Protein 1QF9 (pdb70)

InterPro domains:
  IPR000850 Adenylate kinase/UMP-CMP kinase [MF_00235] (8-191)
  IPR000850 Adenylate kinase/UMP-CMP kinase [PR00094] (11-24)
  IPR000850 Adenylate kinase/UMP-CMP kinase [PR00094] (39-53)
  IPR000850 Adenylate kinase/UMP-CMP kinase [PR00094] (87-103)
  IPR000850 Adenylate kinase/UMP-CMP kinase [PR00094] (138-153)
  IPR000850 Adenylate kinase/UMP-CMP kinase [PR00094] (155-169)
  IPR000850 Adenylate kinase/UMP-CMP kinase [PTHR23359] (4-187)
  IPR000850 Adenylate kinase/UMP-CMP kinase [cd01428] (9-182)
  IPR006266 UMP-CMP kinase [MF_03172] (7-193)
  IPR006266 UMP-CMP kinase [TIGR01359] (9-191)
  IPR027417 P-loop containing nucleoside triphosphate hydrolase [G3DSA:3.40.50.300] (2-195)
  IPR027417 P-loop containing nucleoside triphosphate hydrolase [SSF52540] (2-193)
  IPR033690 Adenylate kinase, conserved site [PS00113] (87-98)

CATH classification: 3.40.50.300

Organism: Dictyostelium discoideum (NCBI:txid44689)

B-factor: mean 22.73, std 10.81, range [8.93, 67.29]

Foldseek 3Di:
DPADFAEEEEEDEAQQLQQVVLVVVCCVPPVAAEAELLVLLCVVPVPPDPCNVVSVVCLLQLHDDQQVVSVVSVVVVSVVDGPHHYYYYHPDLAPRRVVVCCVPPVVRYDYQAYEYEYDDLVVSLVSLCVCVVPVPGSQSDPNNSVSNVVSNVPGRVVVNVVRVVVVRYDYQYRPDPPVVSNVVVVVVVVVVVD

GO terms:
  GO:0036430 CMP kinase activity (F, EXP)
  GO:0036431 dCMP kinase activity (F, EXP)
  GO:0000287 magnesium ion binding (F, IDA)
  GO:0005524 ATP binding (F, IDA)
  GO:0043100 pyrimidine nucleobase salvage (P, IDA)
  GO:0043173 nucleotide salvage (P, IDA)
  GO:0016776 phosphotransferase activity, phosphate group as acceptor (F, IDA)
  GO:0033862 UMP kinase activity (F, IDA)
  GO:0046705 CDP biosynthetic process (P, IDA)
  GO:0006225 UDP biosynthetic process (P, IDA)

Nearest PDB structures (foldseek):
  1uke-assembly1_A  TM=9.893E-01  e=1.054E-35  Dictyostelium discoideum
  1ukz-assembly1_A  TM=9.435E-01  e=8.175E-22  Saccharomyces cerevisiae
  2c95-assembly1_A  TM=9.488E-01  e=2.293E-20  Homo sapiens
  5xz2-assembly2_B  TM=9.158E-01  e=2.156E-20  Danio rerio
  5ycb-assembly2_B  TM=9.453E-01  e=1.654E-19  Notothenia coriiceps

Structure (mmCIF, N/CA/C/O backbone):
data_1QF9
#
_entry.id   1QF9
#
_cell.length_a   78.000
_cell.length_b   78.000
_cell.length_c   100.600
_cell.angle_alpha   90.00
_cell.angle_beta   90.00
_cell.angle_gamma   90.00
#
_symmetry.space_group_name_H-M   'P 41 21 2'
#
loop_
_entity.id
_entity.type
_entity.pdbx_description
1 polymer 'PROTEIN (URIDYLMONOPHOSPHATE/CYTIDYLMONOPHOSPHATE KINASE)'
2 non-polymer 'TETRAFLUOROALUMINATE ION'
3 non-polymer 'MAGNESIUM ION'
4 non-polymer "ADENOSINE-5'-DIPHOSPHATE"
5 non-polymer "CYTIDINE-5'-MONOPHOSPHATE"
6 water water
#
loop_
_atom_site.group_PDB
_atom_site.id
_atom_site.type_symbol
_atom_site.label_atom_id
_atom_site.label_alt_id
_atom_site.label_comp_id
_atom_site.label_asym_id
_atom_site.label_entity_id
_atom_site.label_seq_id
_atom_site.pdbx_PDB_ins_code
_atom_site.Cartn_x
_atom_site.Cartn_y
_atom_site.Cartn_z
_atom_site.occupancy
_atom_site.B_iso_or_equiv
_atom_site.auth_seq_id
_atom_site.auth_comp_id
_atom_site.auth_asym_id
_atom_site.auth_atom_id
_atom_site.pdbx_PDB_model_num
ATOM 1 N N . MET A 1 1 ? 74.270 66.914 -8.460 1.00 59.32 1 MET A N 1
ATOM 2 C CA . MET A 1 1 ? 74.903 68.021 -7.686 1.00 59.09 1 MET A CA 1
ATOM 3 C C . MET A 1 1 ? 74.681 69.384 -8.347 1.00 56.99 1 MET A C 1
ATOM 4 O O . MET A 1 1 ? 74.494 70.389 -7.658 1.00 57.07 1 MET A O 1
ATOM 9 N N . GLU A 1 2 ? 74.621 69.401 -9.676 1.00 54.77 2 GLU A N 1
ATOM 10 C CA . GLU A 1 2 ? 73.531 70.064 -10.393 1.00 52.99 2 GLU A CA 1
ATOM 11 C C . GLU A 1 2 ? 72.162 69.592 -9.903 1.00 50.48 2 GLU A C 1
ATOM 12 O O . GLU A 1 2 ? 72.005 68.441 -9.494 1.00 49.23 2 GLU A O 1
ATOM 18 N N . LYS A 1 3 ? 71.185 70.496 -9.909 1.00 48.32 3 LYS A N 1
ATOM 19 C CA . LYS A 1 3 ? 69.829 70.169 -9.465 1.00 45.95 3 LYS A CA 1
ATOM 20 C C . LYS A 1 3 ? 69.029 69.486 -10.573 1.00 42.27 3 LYS A C 1
ATOM 21 O O . LYS A 1 3 ? 68.950 69.993 -11.695 1.00 41.97 3 LYS A O 1
ATOM 27 N N . SER A 1 4 ? 68.432 68.343 -10.246 1.00 38.14 4 SER A N 1
ATOM 28 C CA . SER A 1 4 ? 67.586 67.616 -11.191 1.00 35.21 4 SER A CA 1
ATOM 29 C C . SER A 1 4 ? 66.351 68.443 -11.528 1.00 33.21 4 SER A C 1
ATOM 30 O O . SER A 1 4 ? 65.791 69.117 -10.661 1.00 32.45 4 SER A O 1
ATOM 33 N N . LYS A 1 5 ? 65.995 68.480 -12.808 1.00 30.81 5 LYS A N 1
ATOM 34 C CA . LYS A 1 5 ? 64.725 69.067 -13.216 1.00 29.18 5 LYS A CA 1
ATOM 35 C C . LYS A 1 5 ? 63.574 68.174 -12.761 1.00 24.88 5 LYS A C 1
ATOM 36 O O . LYS A 1 5 ? 63.772 66.987 -12.522 1.00 24.81 5 LYS A O 1
ATOM 42 N N . PRO A 1 6 ? 62.398 68.767 -12.493 1.00 22.91 6 PRO A N 1
ATOM 43 C CA . PRO A 1 6 ? 61.270 67.989 -11.961 1.00 21.41 6 PRO A CA 1
ATOM 44 C C . PRO A 1 6 ? 60.795 66.912 -12.928 1.00 20.59 6 PRO A C 1
ATOM 45 O O . PRO A 1 6 ? 60.800 67.117 -14.145 1.00 21.74 6 PRO A O 1
ATOM 49 N N . ASN A 1 7 ? 60.388 65.770 -12.379 1.00 18.92 7 ASN A N 1
ATOM 50 C CA . ASN A 1 7 ? 59.509 64.834 -13.078 1.00 18.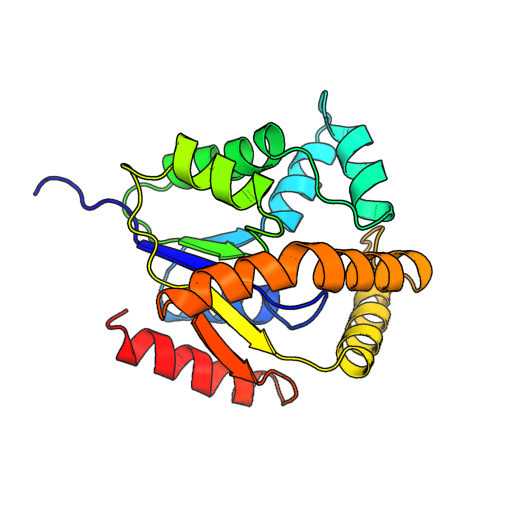61 7 ASN A CA 1
ATOM 51 C C . ASN A 1 7 ? 58.084 65.350 -13.110 1.00 17.75 7 ASN A C 1
ATOM 52 O O . ASN A 1 7 ? 57.585 65.876 -12.117 1.00 19.15 7 ASN A O 1
ATOM 57 N N . VAL A 1 8 ? 57.444 65.227 -14.267 1.00 16.79 8 VAL A N 1
ATOM 58 C CA . VAL A 1 8 ? 56.045 65.601 -14.421 1.00 16.27 8 VAL A CA 1
ATOM 59 C C . VAL A 1 8 ? 55.249 64.411 -14.953 1.00 16.19 8 VAL A C 1
ATOM 60 O O . VAL A 1 8 ? 55.706 63.694 -15.844 1.00 16.70 8 VAL A O 1
ATOM 64 N N . VAL A 1 9 ? 54.112 64.144 -14.319 1.00 14.29 9 VAL A N 1
ATOM 65 C CA . VAL A 1 9 ? 53.110 63.233 -14.864 1.00 13.70 9 VAL A CA 1
ATOM 66 C C . VAL A 1 9 ? 51.844 64.028 -15.164 1.00 13.63 9 VAL A C 1
ATOM 67 O O . VAL A 1 9 ? 51.324 64.725 -14.294 1.00 14.34 9 VAL A O 1
ATOM 71 N N . PHE A 1 10 ? 51.441 64.031 -16.432 1.00 13.11 10 PHE A N 1
ATOM 72 C CA . PHE A 1 10 ? 50.115 64.508 -16.819 1.00 14.36 10 PHE A CA 1
ATOM 73 C C . PHE A 1 10 ? 49.042 63.523 -16.377 1.00 12.97 10 PHE A C 1
ATOM 74 O O . PHE A 1 10 ? 49.166 62.317 -16.588 1.00 13.87 10 PHE A O 1
ATOM 82 N N . VAL A 1 11 ? 47.999 64.044 -15.741 1.00 13.31 11 VAL A N 1
ATOM 83 C CA . VAL A 1 11 ? 46.899 63.215 -15.277 1.00 13.22 11 VAL A CA 1
ATOM 84 C C . VAL A 1 11 ? 45.610 63.605 -15.997 1.00 13.11 11 VAL A C 1
ATOM 85 O O . VAL A 1 11 ? 45.111 64.722 -15.846 1.00 13.48 11 VAL A O 1
ATOM 89 N N . LEU A 1 12 ? 45.139 62.710 -16.860 1.00 13.49 12 LEU A N 1
ATOM 90 C CA . LEU A 1 12 ? 44.022 63.007 -17.750 1.00 14.68 12 LEU A CA 1
ATOM 91 C C . LEU A 1 12 ? 42.933 61.940 -17.643 1.00 14.23 12 LEU A C 1
ATOM 92 O O . LEU A 1 12 ? 43.095 60.930 -16.958 1.00 14.32 12 LEU A O 1
ATOM 97 N N . GLY A 1 13 ? 41.827 62.173 -18.336 1.00 13.64 13 GLY A N 1
ATOM 98 C CA . GLY A 1 13 ? 40.576 61.533 -17.987 1.00 13.09 13 GLY A CA 1
ATOM 99 C C . GLY A 1 13 ? 39.423 62.468 -18.274 1.00 15.06 13 GLY A C 1
ATOM 100 O O . GLY A 1 13 ? 39.601 63.689 -18.316 1.00 15.80 13 GLY A O 1
ATOM 101 N N . GLY A 1 14 ? 38.236 61.900 -18.461 1.00 14.49 14 GLY A N 1
ATOM 102 C CA . GLY A 1 14 ? 37.049 62.708 -18.661 1.00 15.21 14 GLY A CA 1
ATOM 103 C C . GLY A 1 14 ? 36.706 63.586 -17.469 1.00 16.68 14 GLY A C 1
ATOM 104 O O . GLY A 1 14 ? 37.280 63.422 -16.388 1.00 16.45 14 GLY A O 1
ATOM 105 N N . PRO A 1 15 ? 35.722 64.490 -17.620 1.00 15.71 15 PRO A N 1
ATOM 106 C CA . PRO A 1 15 ? 35.170 65.260 -16.500 1.00 15.38 15 PRO A CA 1
ATOM 107 C C . PRO A 1 15 ? 34.655 64.357 -15.380 1.00 14.15 15 PRO A C 1
ATOM 108 O O . PRO A 1 15 ? 33.809 63.495 -15.611 1.00 13.48 15 PRO A O 1
ATOM 112 N N . GLY A 1 16 ? 35.215 64.519 -14.185 1.00 13.70 16 GLY A N 1
ATOM 113 C CA . GLY A 1 16 ? 34.751 63.762 -13.033 1.00 13.09 16 GLY A CA 1
ATOM 114 C C . GLY A 1 16 ? 35.222 62.315 -12.977 1.00 14.76 16 GLY A C 1
ATOM 115 O O . GLY A 1 16 ? 34.656 61.505 -12.235 1.00 13.49 16 GLY A O 1
ATOM 116 N N . SER A 1 17 ? 36.239 61.976 -13.769 1.00 12.97 17 SER A N 1
ATOM 117 C CA . SER A 1 17 ? 36.793 60.623 -13.768 1.00 14.02 17 SER A CA 1
ATOM 118 C C . SER A 1 17 ? 37.605 60.323 -12.508 1.00 13.13 17 SER A C 1
ATOM 119 O O . SER A 1 17 ? 37.914 59.165 -12.230 1.00 14.43 17 SER A O 1
ATOM 122 N N . GLY A 1 18 ? 37.916 61.363 -11.739 1.00 11.10 18 GLY A N 1
ATOM 123 C CA . GLY A 1 18 ? 38.510 61.171 -10.430 1.00 12.76 18 GLY A CA 1
ATOM 124 C C . GLY A 1 18 ? 39.977 61.548 -10.367 1.00 12.30 18 GLY A C 1
ATOM 125 O O . GLY A 1 18 ? 40.716 61.036 -9.527 1.00 12.50 18 GLY A O 1
ATOM 126 N N . LYS A 1 19 ? 40.388 62.485 -11.218 1.00 11.93 19 LYS A N 1
ATOM 127 C CA . LYS A 1 19 ? 41.782 62.906 -11.301 1.00 12.28 19 LYS A CA 1
ATOM 128 C C . LYS A 1 19 ? 42.231 63.609 -10.017 1.00 12.07 19 LYS A C 1
ATOM 129 O O . LYS A 1 19 ? 43.247 63.239 -9.424 1.00 12.19 19 LYS A O 1
ATOM 135 N N . GLY A 1 20 ? 41.428 64.566 -9.556 1.00 11.72 20 GLY A N 1
ATOM 136 C CA . GLY A 1 20 ? 41.741 65.289 -8.332 1.00 11.58 20 GLY A CA 1
ATOM 137 C C . GLY A 1 20 ? 41.741 64.399 -7.105 1.00 11.92 20 GLY A C 1
ATOM 138 O O . GLY A 1 20 ? 42.676 64.433 -6.304 1.00 11.96 20 GLY A O 1
ATOM 139 N N . THR A 1 21 ? 40.761 63.504 -7.043 1.00 12.86 21 THR A N 1
ATOM 140 C CA . THR A 1 21 ? 40.637 62.549 -5.945 1.00 14.68 21 THR A CA 1
ATOM 141 C C . THR A 1 21 ? 41.877 61.660 -5.821 1.00 15.27 21 THR A C 1
ATOM 142 O O . THR A 1 21 ? 42.434 61.506 -4.731 1.00 14.79 21 THR A O 1
ATOM 146 N N . GLN A 1 22 ? 42.351 61.135 -6.949 1.00 12.24 22 GLN A N 1
ATOM 147 C CA . GLN A 1 22 ? 43.504 60.246 -6.933 1.00 12.38 22 GLN A CA 1
ATOM 148 C C . GLN A 1 22 ? 44.818 61.007 -6.761 1.00 12.56 22 GLN A C 1
ATOM 149 O O . GLN A 1 22 ? 45.749 60.513 -6.128 1.00 12.31 22 GLN A O 1
ATOM 155 N N . CYS A 1 23 ? 44.881 62.226 -7.288 1.00 13.76 23 CYS A N 1
ATOM 156 C CA . CYS A 1 23 ? 46.073 63.058 -7.128 1.00 14.06 23 CYS A CA 1
ATOM 157 C C . CYS A 1 23 ? 46.358 63.422 -5.662 1.00 14.90 23 CYS A C 1
ATOM 158 O O . CYS A 1 23 ? 47.513 63.420 -5.233 1.00 14.79 23 CYS A O 1
ATOM 161 N N . ALA A 1 24 ? 45.302 63.633 -4.880 1.00 14.68 24 ALA A N 1
ATOM 162 C CA . ALA A 1 24 ? 45.448 63.895 -3.447 1.00 14.51 24 ALA A CA 1
ATOM 163 C C . ALA A 1 24 ? 46.077 62.709 -2.716 1.00 13.26 24 ALA A C 1
ATOM 164 O O . ALA A 1 24 ? 46.964 62.889 -1.880 1.00 15.00 24 ALA A O 1
ATOM 166 N N . ASN A 1 25 ? 45.699 61.496 -3.111 1.00 11.98 25 ASN A N 1
ATOM 167 C CA . ASN A 1 25 ? 46.306 60.288 -2.548 1.00 14.05 25 ASN A CA 1
ATOM 168 C C . ASN A 1 25 ? 47.798 60.198 -2.888 1.00 13.58 25 ASN A C 1
ATOM 169 O O . ASN A 1 25 ? 48.617 59.838 -2.040 1.00 13.49 25 ASN A O 1
ATOM 174 N N . ILE A 1 26 ? 48.151 60.556 -4.121 1.00 12.25 26 ILE A N 1
ATOM 175 C CA . ILE A 1 26 ? 49.541 60.503 -4.563 1.00 11.27 26 ILE A CA 1
ATOM 176 C C . ILE A 1 26 ? 50.406 61.541 -3.841 1.00 10.98 26 ILE A C 1
ATOM 177 O O . ILE A 1 26 ? 51.546 61.252 -3.483 1.00 12.28 26 ILE A O 1
ATOM 182 N N . VAL A 1 27 ? 49.873 62.749 -3.659 1.00 11.97 27 VAL A N 1
ATOM 183 C CA . VAL A 1 27 ? 50.527 63.775 -2.843 1.00 12.22 27 VAL A CA 1
ATOM 184 C C . VAL A 1 27 ? 50.809 63.229 -1.445 1.00 13.60 27 VAL A C 1
ATOM 185 O O . VAL A 1 27 ? 51.934 63.306 -0.957 1.00 12.57 27 VAL A O 1
ATOM 189 N N . ARG A 1 28 ? 49.809 62.569 -0.868 1.00 14.32 28 ARG A N 1
ATOM 190 C CA . ARG A 1 28 ? 49.914 62.056 0.491 1.00 13.78 28 ARG A CA 1
ATOM 191 C C . ARG A 1 28 ? 51.022 61.013 0.612 1.00 14.94 28 ARG A C 1
ATOM 192 O O . ARG A 1 28 ? 51.855 61.100 1.509 1.00 14.95 28 ARG A O 1
ATOM 200 N N . ASP A 1 29 ? 51.063 60.061 -0.319 1.00 14.53 29 ASP A N 1
ATOM 201 C CA . ASP A 1 29 ? 51.919 58.886 -0.158 1.00 14.97 29 ASP A CA 1
ATOM 202 C C . ASP A 1 29 ? 53.292 59.016 -0.825 1.00 15.57 29 ASP A C 1
ATOM 203 O O . ASP A 1 29 ? 54.184 58.215 -0.558 1.00 16.83 29 ASP A O 1
ATOM 208 N N . PHE A 1 30 ? 53.435 59.966 -1.748 1.00 14.76 30 PHE A N 1
ATOM 209 C CA . PHE A 1 30 ? 54.643 60.063 -2.570 1.00 13.75 30 PHE A CA 1
ATOM 210 C C . PHE A 1 30 ? 55.278 61.448 -2.490 1.00 14.21 30 PHE A C 1
ATOM 211 O O . PHE A 1 30 ? 56.395 61.656 -2.964 1.00 15.22 30 PHE A O 1
ATOM 219 N N . GLY A 1 31 ? 54.522 62.414 -1.981 1.00 13.91 31 GLY A N 1
ATOM 220 C CA . GLY A 1 31 ? 55.063 63.743 -1.769 1.00 14.50 31 GLY A CA 1
ATOM 221 C C . GLY A 1 31 ? 55.321 64.517 -3.050 1.00 15.38 31 GLY A C 1
ATOM 222 O O . GLY A 1 31 ? 56.146 65.425 -3.063 1.00 17.04 31 GLY A O 1
ATOM 223 N N . TRP A 1 32 ? 54.586 64.198 -4.116 1.00 14.83 32 TRP A N 1
ATOM 224 C CA . TRP A 1 32 ? 54.536 65.064 -5.294 1.00 13.97 32 TRP A CA 1
ATOM 225 C C . TRP A 1 32 ? 53.647 66.280 -5.051 1.00 14.94 32 TRP A C 1
ATOM 226 O O . TRP A 1 32 ? 52.781 66.260 -4.174 1.00 15.49 32 TRP A O 1
ATOM 237 N N . VAL A 1 33 ? 53.819 67.309 -5.877 1.00 13.70 33 VAL A N 1
ATOM 238 C CA . VAL A 1 33 ? 52.985 68.507 -5.806 1.00 13.78 33 VAL A CA 1
ATOM 239 C C . VAL A 1 33 ? 51.866 68.416 -6.837 1.00 13.66 33 VAL A C 1
ATOM 240 O O . VAL A 1 33 ? 52.114 68.121 -8.006 1.00 14.18 33 VAL A O 1
ATOM 244 N N . HIS A 1 34 ? 50.631 68.594 -6.381 1.00 12.88 34 HIS A N 1
ATOM 245 C CA . HIS A 1 34 ? 49.464 68.451 -7.247 1.00 12.48 34 HIS A CA 1
ATOM 246 C C . HIS A 1 34 ? 49.064 69.803 -7.826 1.00 11.99 34 HIS A C 1
ATOM 247 O O . HIS A 1 34 ? 48.659 70.704 -7.092 1.00 12.61 34 HIS A O 1
ATOM 254 N N . LEU A 1 35 ? 49.182 69.932 -9.145 1.00 12.06 35 LEU A N 1
ATOM 255 C CA . LEU A 1 35 ? 48.720 71.122 -9.852 1.00 12.40 35 LEU A CA 1
ATOM 256 C C . LEU A 1 35 ? 47.522 70.806 -10.749 1.00 13.37 35 LEU A C 1
ATOM 257 O O . LEU A 1 35 ? 47.684 70.290 -11.855 1.00 13.34 35 LEU A O 1
ATOM 262 N N . SER A 1 36 ? 46.325 71.128 -10.270 1.00 11.95 36 SER A N 1
ATOM 263 C CA . SER A 1 36 ? 45.118 71.021 -11.077 1.00 12.01 36 SER A CA 1
ATOM 264 C C . SER A 1 36 ? 44.932 72.291 -11.898 1.00 11.96 36 SER A C 1
ATOM 265 O O . SER A 1 36 ? 44.792 73.381 -11.345 1.00 12.92 36 SER A O 1
ATOM 268 N N . ALA A 1 37 ? 45.049 72.158 -13.218 1.00 13.68 37 ALA A N 1
ATOM 269 C CA . ALA A 1 37 ? 44.920 73.300 -14.120 1.00 13.64 37 ALA A CA 1
ATOM 270 C C 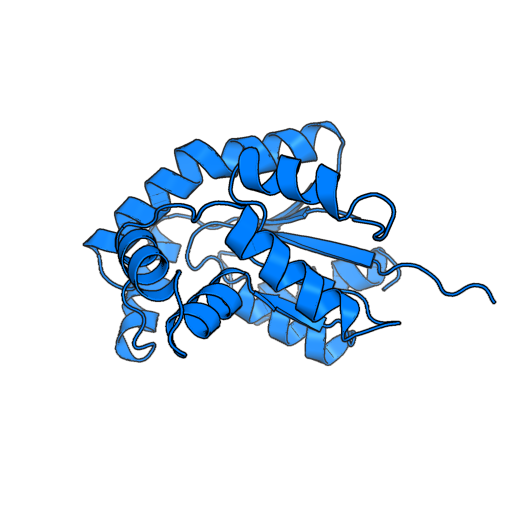. ALA A 1 37 ? 43.566 73.989 -13.949 1.00 13.23 37 ALA A C 1
ATOM 271 O O . ALA A 1 37 ? 43.489 75.217 -13.943 1.00 14.64 37 ALA A O 1
ATOM 273 N N . GLY A 1 38 ? 42.523 73.195 -13.718 1.00 13.09 38 GLY A N 1
ATOM 274 C CA . GLY A 1 38 ? 41.197 73.742 -13.488 1.00 15.36 38 GLY A CA 1
ATOM 275 C C . GLY A 1 38 ? 41.097 74.552 -12.208 1.00 16.24 38 GLY A C 1
ATOM 276 O O . GLY A 1 38 ? 40.535 75.646 -12.202 1.00 16.29 38 GLY A O 1
ATOM 277 N N . ASP A 1 39 ? 41.673 74.027 -11.131 1.00 17.19 39 ASP A N 1
ATOM 278 C CA . ASP A 1 39 ? 41.800 74.765 -9.880 1.00 19.04 39 ASP A CA 1
ATOM 279 C C . ASP A 1 39 ? 42.575 76.065 -10.036 1.00 17.20 39 ASP A C 1
ATOM 280 O O . ASP A 1 39 ? 42.158 77.111 -9.538 1.00 16.64 39 ASP A O 1
ATOM 285 N N . LEU A 1 40 ? 43.716 75.984 -10.711 1.00 15.20 40 LEU A N 1
ATOM 286 C CA . LEU A 1 40 ? 44.557 77.148 -10.937 1.00 15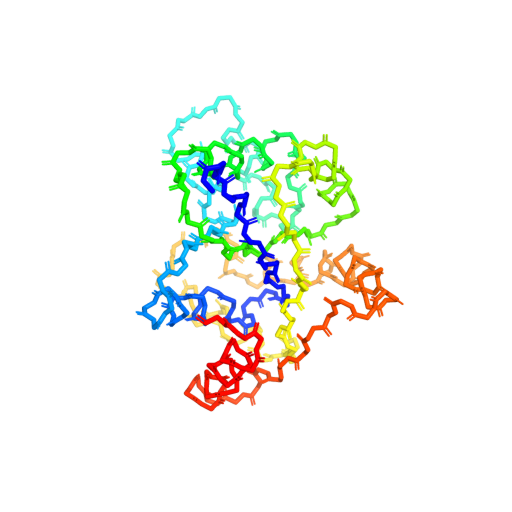.12 40 LEU A CA 1
ATOM 287 C C . LEU A 1 40 ? 43.797 78.217 -11.702 1.00 15.41 40 LEU A C 1
ATOM 288 O O . LEU A 1 40 ? 43.881 79.392 -11.369 1.00 16.05 40 LEU A O 1
ATOM 293 N N . LEU A 1 41 ? 42.994 77.798 -12.678 1.00 16.20 41 LEU A N 1
ATO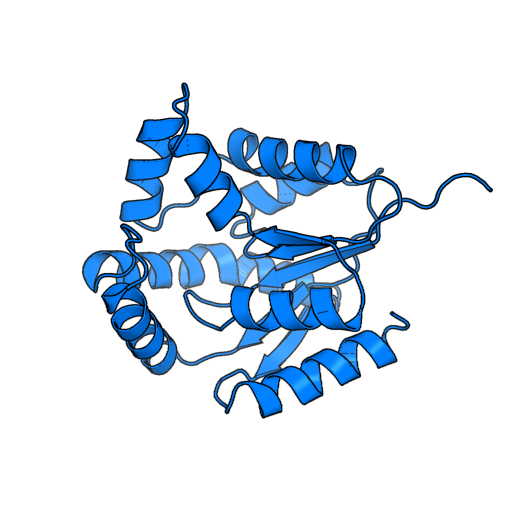M 294 C CA . LEU A 1 41 ? 42.213 78.737 -13.482 1.00 15.58 41 LEU A CA 1
ATOM 295 C C . LEU A 1 41 ? 41.083 79.377 -12.679 1.00 16.32 41 LEU A C 1
ATOM 296 O O . LEU A 1 41 ? 40.855 80.582 -12.779 1.00 17.00 41 LEU A O 1
ATOM 301 N N . ARG A 1 42 ? 40.411 78.575 -11.854 1.00 17.63 42 ARG A N 1
ATOM 302 C CA . ARG A 1 42 ? 39.398 79.078 -10.929 1.00 19.37 42 ARG A CA 1
ATOM 303 C C . ARG A 1 42 ? 39.981 80.059 -9.912 1.00 21.47 42 ARG A C 1
ATOM 304 O O . ARG A 1 42 ? 39.377 81.091 -9.631 1.00 22.84 42 ARG A O 1
ATOM 312 N N . GLN A 1 43 ? 41.178 79.764 -9.412 1.00 22.82 43 GLN A N 1
A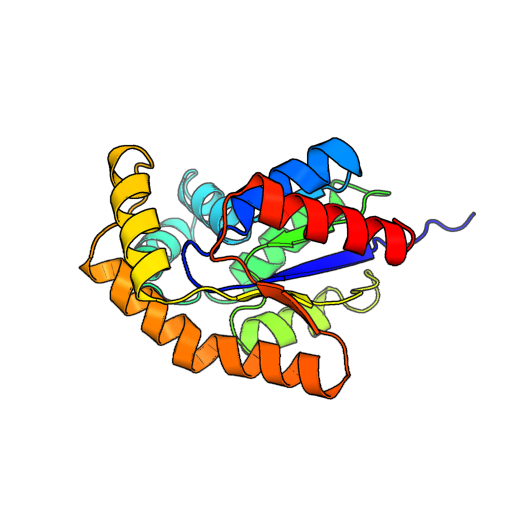TOM 313 C CA . GLN A 1 43 ? 41.938 80.713 -8.598 1.00 26.80 43 GLN A CA 1
ATOM 314 C C . GLN A 1 43 ? 42.165 82.039 -9.317 1.00 28.45 43 GLN A C 1
ATOM 315 O O . GLN A 1 43 ? 41.974 83.109 -8.737 1.00 30.53 43 GLN A O 1
ATOM 321 N N . GLU A 1 44 ? 42.581 81.960 -10.577 1.00 28.91 44 GLU A N 1
ATOM 322 C CA . GLU A 1 44 ? 43.041 83.132 -11.311 1.00 31.76 44 GLU A CA 1
ATOM 323 C C . GLU A 1 44 ? 41.885 84.088 -11.559 1.00 33.62 44 GLU A C 1
ATOM 324 O O . GLU A 1 44 ? 42.052 85.307 -11.523 1.00 35.19 44 GLU A O 1
ATOM 330 N N . GLN A 1 45 ? 40.703 83.529 -11.785 1.00 35.74 45 GLN A N 1
ATOM 331 C CA . GLN A 1 45 ? 39.519 84.343 -11.986 1.00 39.02 45 GLN A CA 1
ATOM 332 C C . GLN A 1 45 ? 38.995 84.927 -10.673 1.00 41.99 45 GLN A C 1
ATOM 333 O O . GLN A 1 45 ? 38.377 85.993 -10.667 1.00 43.15 45 GLN A O 1
ATOM 339 N N . GLN A 1 46 ? 39.336 84.286 -9.557 1.00 44.37 46 GLN A N 1
ATOM 340 C CA . GLN A 1 46 ? 38.710 84.589 -8.272 1.00 48.54 46 GLN A CA 1
ATOM 341 C C . GLN A 1 46 ? 39.419 85.710 -7.507 1.00 50.11 46 GLN A C 1
ATOM 342 O O . GLN A 1 46 ? 38.868 86.253 -6.545 1.00 51.16 46 GLN A O 1
ATOM 348 N N . SER A 1 47 ? 40.618 86.078 -7.950 1.00 51.73 47 SER A N 1
ATOM 349 C CA . SER A 1 47 ? 41.115 87.429 -7.719 1.00 54.12 47 SER A CA 1
ATOM 350 C C . SER A 1 47 ? 41.852 88.024 -8.917 1.00 54.94 47 SER A C 1
ATOM 351 O O . SER A 1 47 ? 42.755 87.406 -9.486 1.00 55.69 47 SER A O 1
ATOM 354 N N . GLY A 1 48 ? 41.476 89.248 -9.273 1.00 54.28 48 GLY A N 1
ATOM 355 C CA . GLY A 1 48 ? 40.282 89.449 -10.069 1.00 54.45 48 GLY A CA 1
ATOM 356 C C . GLY A 1 48 ? 40.633 90.008 -11.431 1.00 55.93 48 GLY A C 1
ATOM 357 O O . GLY A 1 48 ? 40.286 91.146 -11.754 1.00 57.21 48 GLY A O 1
ATOM 358 N N . SER A 1 49 ? 41.365 89.222 -12.215 1.00 55.69 49 SER A N 1
ATOM 359 C CA . SER A 1 49 ? 42.260 89.759 -13.233 1.00 53.58 49 SER A CA 1
ATOM 360 C C . SER A 1 49 ? 41.486 90.199 -14.475 1.00 53.27 49 SER A C 1
ATOM 361 O O . SER A 1 49 ? 40.308 89.866 -14.637 1.00 52.01 49 SER A O 1
ATOM 364 N N . LYS A 1 50 ? 42.113 91.061 -15.273 1.00 53.63 50 LYS A N 1
ATOM 365 C CA . LYS A 1 50 ? 42.346 90.809 -16.696 1.00 53.67 50 LYS A CA 1
ATOM 366 C C . LYS A 1 50 ? 41.525 89.643 -17.255 1.00 52.47 50 LYS A C 1
ATOM 367 O O . LYS A 1 50 ? 40.508 89.849 -17.924 1.00 52.67 50 LYS A O 1
ATOM 373 N N . ASP A 1 51 ? 41.966 88.423 -16.961 1.00 50.91 51 ASP A N 1
ATOM 374 C CA . ASP A 1 51 ? 41.512 87.239 -17.680 1.00 47.93 51 ASP A CA 1
ATOM 375 C C . ASP A 1 51 ? 40.316 86.599 -16.992 1.00 46.17 51 ASP A C 1
ATOM 376 O O . ASP A 1 51 ? 39.820 85.564 -17.435 1.00 45.18 51 ASP A O 1
ATOM 381 N N . GLY A 1 52 ? 39.844 87.232 -15.922 1.00 44.17 52 GLY A N 1
ATOM 382 C CA . GLY A 1 52 ? 39.052 86.528 -14.931 1.00 42.65 52 GLY A CA 1
ATOM 383 C C . GLY A 1 52 ? 37.681 86.156 -15.460 1.00 42.59 52 GLY A C 1
ATOM 384 O O . GLY A 1 52 ? 37.172 85.069 -15.182 1.00 42.35 52 GLY A O 1
ATOM 385 N N . GLU A 1 53 ? 37.088 87.050 -16.245 1.00 41.79 53 GLU A N 1
ATOM 386 C CA . GLU A 1 53 ? 35.719 86.858 -16.704 1.00 40.82 53 GLU A CA 1
ATOM 387 C C . GLU A 1 53 ? 35.639 86.138 -18.042 1.00 36.08 53 GLU A C 1
ATOM 388 O O . GLU A 1 53 ? 34.620 85.527 -18.354 1.00 34.46 53 GLU A O 1
ATOM 394 N N . MET A 1 54 ? 36.748 86.135 -18.780 1.00 32.48 54 MET A N 1
ATOM 395 C CA . MET A 1 54 ? 36.971 85.151 -19.835 1.00 30.85 54 MET A CA 1
ATOM 396 C C . MET A 1 54 ? 36.973 83.730 -19.282 1.00 28.39 54 MET A C 1
ATOM 397 O O . MET A 1 54 ? 36.296 82.852 -19.818 1.00 28.10 54 MET A O 1
ATOM 402 N N . ILE A 1 55 ? 37.795 83.494 -18.263 1.00 25.37 55 ILE A N 1
ATOM 403 C CA . ILE A 1 55 ? 37.917 82.168 -17.666 1.00 22.87 55 ILE A CA 1
ATOM 404 C C . ILE A 1 55 ? 36.559 81.675 -17.172 1.00 21.67 55 ILE A C 1
ATOM 405 O O . ILE A 1 55 ? 36.154 80.556 -17.488 1.00 21.75 55 ILE A O 1
ATOM 410 N N . ALA A 1 56 ? 35.803 82.570 -16.538 1.00 20.74 56 ALA A N 1
ATOM 411 C CA . ALA A 1 56 ? 34.460 82.255 -16.051 1.00 20.83 56 ALA A CA 1
ATOM 412 C C . ALA A 1 56 ? 33.551 81.774 -17.183 1.00 21.28 56 ALA A C 1
ATOM 413 O O . ALA A 1 56 ? 32.894 80.739 -17.071 1.00 20.88 56 ALA A O 1
ATOM 415 N N . THR A 1 57 ? 33.570 82.501 -18.294 1.00 21.84 57 THR A N 1
ATOM 416 C CA . THR A 1 57 ? 32.679 82.233 -19.416 1.00 21.55 57 THR A CA 1
ATOM 417 C C . THR A 1 57 ? 33.038 80.908 -20.085 1.00 20.95 57 THR A C 1
ATOM 418 O O . THR A 1 57 ? 32.161 80.089 -20.377 1.00 20.36 57 THR A O 1
ATOM 422 N N . MET A 1 58 ? 34.333 80.691 -20.294 1.00 20.55 58 MET A N 1
ATOM 423 C CA . MET A 1 58 ? 34.812 79.478 -20.946 1.00 20.83 58 MET A CA 1
ATOM 424 C C . MET A 1 58 ? 34.611 78.236 -20.084 1.00 19.04 58 MET A C 1
ATOM 425 O O . MET A 1 58 ? 34.135 77.216 -20.574 1.00 18.18 58 MET A O 1
ATOM 430 N N . ILE A 1 59 ? 34.886 78.354 -18.787 1.00 18.16 59 ILE A N 1
ATOM 431 C CA . ILE A 1 59 ? 34.653 77.252 -17.852 1.00 18.17 59 ILE A CA 1
ATOM 432 C C . ILE A 1 59 ? 33.185 76.825 -17.831 1.00 18.18 59 ILE A C 1
ATOM 433 O O . ILE A 1 59 ? 32.878 75.636 -17.926 1.00 17.32 59 ILE A O 1
ATOM 438 N N . LYS A 1 60 ? 32.282 77.800 -17.786 1.00 18.23 60 LYS A N 1
ATOM 439 C CA . LYS A 1 60 ? 30.850 77.507 -17.766 1.00 20.20 60 LYS A CA 1
ATOM 440 C C . LYS A 1 60 ? 30.413 76.769 -19.033 1.00 19.13 60 LYS A C 1
ATOM 441 O O . LYS A 1 60 ? 29.502 75.947 -18.996 1.00 19.11 60 LYS A O 1
ATOM 447 N N . ASN A 1 61 ? 31.113 77.019 -20.134 1.00 19.79 61 ASN A N 1
ATOM 448 C CA . ASN A 1 61 ? 30.767 76.406 -21.411 1.00 20.49 61 ASN A CA 1
ATOM 449 C C . ASN A 1 61 ? 31.616 75.191 -21.771 1.00 18.73 61 ASN A C 1
ATOM 450 O O . ASN A 1 61 ? 31.491 74.652 -22.867 1.00 16.50 61 ASN A O 1
ATOM 455 N N . GLY A 1 62 ? 32.464 74.759 -20.843 1.00 15.84 62 GLY A N 1
ATOM 456 C CA . GLY A 1 62 ? 33.313 73.608 -21.091 1.00 15.75 62 GLY A CA 1
ATOM 457 C C . GLY A 1 62 ? 34.356 73.817 -22.177 1.00 14.44 62 GLY A C 1
ATOM 458 O O . GLY A 1 62 ? 34.861 72.852 -22.740 1.00 14.87 62 GLY A O 1
ATOM 459 N N . GLU A 1 63 ? 34.740 75.070 -22.412 1.00 15.17 63 GLU A N 1
ATOM 460 C CA . GLU A 1 63 ? 35.780 75.394 -23.385 1.00 15.67 63 GLU A CA 1
ATOM 461 C C . GLU A 1 63 ? 37.169 75.405 -22.758 1.00 16.18 63 GLU A C 1
ATOM 462 O O . GLU A 1 63 ? 37.329 75.733 -21.581 1.00 16.36 63 GLU A O 1
ATOM 468 N N . ILE A 1 64 ? 38.179 75.180 -23.593 1.00 15.49 64 ILE A N 1
ATOM 469 C CA . ILE A 1 64 ? 39.570 75.253 -23.170 1.00 16.20 64 ILE A CA 1
ATOM 470 C C . ILE A 1 64 ? 40.093 76.686 -23.272 1.00 17.57 64 ILE A C 1
ATOM 471 O O . ILE A 1 64 ? 40.010 77.323 -24.323 1.00 17.01 64 ILE A O 1
ATOM 476 N N . VAL A 1 65 ? 40.498 77.223 -22.127 1.00 17.60 65 VAL A N 1
ATOM 477 C CA . VAL A 1 65 ? 41.067 78.561 -22.025 1.00 17.18 65 VAL A CA 1
ATOM 478 C C . VAL A 1 65 ? 42.350 78.661 -22.861 1.00 18.07 65 VAL A C 1
ATOM 479 O O . VAL A 1 65 ? 43.060 77.668 -23.046 1.00 17.74 65 VAL A O 1
ATOM 483 N N . PRO A 1 66 ? 42.598 79.838 -23.473 1.00 19.83 66 PRO A N 1
ATOM 484 C CA . PRO A 1 66 ? 43.871 80.101 -24.161 1.00 20.54 66 PRO A CA 1
ATOM 485 C C . PRO A 1 66 ? 45.098 79.675 -23.348 1.00 20.14 66 PRO A C 1
ATOM 486 O O . PRO A 1 66 ? 45.212 80.012 -22.167 1.00 21.66 66 PRO A O 1
ATOM 490 N N . SER A 1 67 ? 46.020 78.964 -23.994 1.00 20.42 67 SER A N 1
ATOM 491 C CA . SER A 1 67 ? 47.100 78.262 -23.300 1.00 21.55 67 SER A CA 1
ATOM 492 C C . SER A 1 67 ? 48.097 79.192 -22.604 1.00 23.92 67 SER A C 1
ATOM 493 O O . SER A 1 67 ? 48.766 78.780 -21.654 1.00 24.42 67 SER A O 1
ATOM 496 N N . ILE A 1 68 ? 48.213 80.434 -23.077 1.00 24.31 68 ILE A N 1
ATOM 497 C CA . ILE A 1 68 ? 49.141 81.390 -22.463 1.00 26.20 68 ILE A CA 1
ATOM 498 C C . ILE A 1 68 ? 48.753 81.711 -21.024 1.00 25.87 68 ILE A C 1
ATOM 499 O O . ILE A 1 68 ? 49.606 82.064 -20.209 1.00 28.13 68 ILE A O 1
ATOM 504 N N . VAL A 1 69 ? 47.454 81.688 -20.740 1.00 24.41 69 VAL A N 1
ATOM 505 C CA . VAL A 1 69 ? 46.978 81.845 -19.372 1.00 23.29 69 VAL A CA 1
ATOM 506 C C . VAL A 1 69 ? 47.350 80.610 -18.553 1.00 22.76 69 VAL A C 1
ATOM 507 O O . VAL A 1 69 ? 48.116 80.707 -17.594 1.00 21.44 69 VAL A O 1
ATOM 511 N N . THR A 1 70 ? 46.935 79.441 -19.031 1.00 20.92 70 THR A N 1
ATOM 512 C CA . THR A 1 70 ? 47.029 78.211 -18.248 1.00 19.52 70 THR A CA 1
ATOM 513 C C . THR A 1 70 ? 48.477 77.753 -18.039 1.00 19.53 70 THR A C 1
ATOM 514 O O . THR A 1 70 ? 48.848 77.335 -16.940 1.00 17.67 70 THR A O 1
ATOM 518 N N . VAL A 1 71 ? 49.301 77.871 -19.076 1.00 17.96 71 VAL A N 1
ATOM 519 C CA . VAL A 1 71 ? 50.689 77.434 -18.987 1.00 19.83 71 VAL A CA 1
ATOM 520 C C . VAL A 1 71 ? 51.520 78.373 -18.113 1.00 20.07 71 VAL A C 1
ATOM 521 O O . VAL A 1 71 ? 52.396 77.916 -17.377 1.00 19.86 71 VAL A O 1
ATOM 525 N N . LYS A 1 72 ? 51.185 79.663 -18.129 1.00 19.89 72 LYS A N 1
ATOM 526 C CA . LYS A 1 72 ? 51.794 80.627 -17.209 1.00 21.74 72 LYS A CA 1
ATOM 527 C C . LYS A 1 72 ? 51.499 80.287 -15.746 1.00 20.83 72 LYS A C 1
ATOM 528 O O . LYS A 1 72 ? 52.390 80.351 -14.898 1.00 19.84 72 LYS A O 1
ATOM 534 N N . LEU A 1 73 ? 50.251 79.917 -15.464 1.00 18.30 73 LEU A N 1
ATOM 535 C CA . LEU A 1 73 ? 49.839 79.530 -14.118 1.00 18.11 73 LEU A CA 1
ATOM 536 C C . LEU A 1 73 ? 50.561 78.269 -13.647 1.00 17.12 73 LEU A C 1
ATOM 537 O O . LEU A 1 73 ? 51.045 78.205 -12.515 1.00 16.02 73 LEU A O 1
ATOM 542 N N . LEU A 1 74 ? 50.671 77.287 -14.533 1.00 15.00 74 LEU A N 1
ATOM 543 C CA . LEU A 1 74 ? 51.422 76.075 -14.237 1.00 15.20 74 LEU A CA 1
ATOM 544 C C . LEU A 1 74 ? 52.903 76.374 -14.009 1.00 17.27 74 LEU A C 1
ATOM 545 O O . LEU A 1 74 ? 53.496 75.889 -13.043 1.00 16.75 74 LEU A O 1
ATOM 550 N N . LYS A 1 75 ? 53.490 77.189 -14.883 1.00 17.20 75 LYS A N 1
ATOM 551 C CA . LYS A 1 75 ? 54.926 77.457 -14.847 1.00 18.66 75 LYS A CA 1
ATOM 552 C C . LYS A 1 75 ? 55.335 78.215 -13.586 1.00 17.47 75 LYS A C 1
ATOM 553 O O . LYS A 1 75 ? 56.361 77.908 -12.982 1.00 18.09 75 LYS A O 1
ATOM 559 N N . ASN A 1 76 ? 54.529 79.199 -13.198 1.00 17.12 76 ASN A N 1
ATOM 560 C CA . ASN A 1 76 ? 54.737 79.936 -11.950 1.00 19.54 76 ASN A CA 1
ATOM 561 C C . ASN A 1 76 ? 54.800 79.009 -10.738 1.00 19.37 76 ASN A C 1
ATOM 562 O O . ASN A 1 76 ? 55.717 79.097 -9.925 1.00 19.91 76 ASN A O 1
ATOM 567 N N . ALA A 1 77 ? 53.818 78.121 -10.620 1.00 18.21 77 ALA A N 1
ATOM 568 C CA . ALA A 1 77 ? 53.747 77.221 -9.479 1.00 16.77 77 ALA A CA 1
ATOM 569 C C . ALA A 1 77 ? 54.932 76.261 -9.474 1.00 15.77 77 ALA A C 1
ATOM 570 O O . ALA A 1 77 ? 55.531 76.018 -8.429 1.00 15.90 77 ALA A O 1
ATOM 572 N N . ILE A 1 78 ? 55.280 75.741 -10.650 1.00 14.06 78 ILE A N 1
ATOM 573 C CA . ILE A 1 78 ? 56.433 74.853 -10.797 1.00 15.08 78 ILE A CA 1
ATOM 574 C C . ILE A 1 78 ? 57.729 75.556 -10.374 1.00 17.31 78 ILE A C 1
ATOM 575 O O . ILE A 1 78 ? 58.505 75.012 -9.587 1.00 16.20 78 ILE A O 1
ATOM 580 N N . ASP A 1 79 ? 57.894 76.802 -10.817 1.00 17.88 79 ASP A N 1
ATOM 581 C CA . ASP A 1 79 ? 59.094 77.581 -10.524 1.00 19.56 79 ASP A CA 1
ATOM 582 C C . ASP A 1 79 ? 59.203 77.913 -9.038 1.00 19.99 79 ASP A C 1
ATOM 583 O O . ASP A 1 79 ? 60.306 78.059 -8.515 1.00 20.79 79 ASP A O 1
ATOM 588 N N . ALA A 1 80 ? 58.059 77.979 -8.359 1.00 17.88 80 ALA A N 1
ATOM 589 C CA . ALA A 1 80 ? 58.022 78.240 -6.922 1.00 18.48 80 ALA A CA 1
ATOM 590 C C . ALA A 1 80 ? 58.370 77.012 -6.073 1.00 17.46 80 ALA A C 1
ATOM 591 O O . ALA A 1 80 ? 58.495 77.110 -4.856 1.00 17.69 80 ALA A O 1
ATOM 593 N N . ASN A 1 81 ? 58.455 75.848 -6.706 1.00 18.19 81 ASN A N 1
ATOM 594 C CA . ASN A 1 81 ? 58.607 74.595 -5.976 1.00 18.39 81 ASN A CA 1
ATOM 595 C C . ASN A 1 81 ? 59.784 73.795 -6.511 1.00 20.98 81 ASN A C 1
ATOM 596 O O . ASN A 1 81 ? 59.620 72.666 -6.986 1.00 22.47 81 ASN A O 1
ATOM 601 N N . GLN A 1 82 ? 60.972 74.393 -6.434 1.00 22.07 82 GLN A N 1
ATOM 602 C CA . GLN A 1 82 ? 62.195 73.706 -6.813 1.00 22.78 82 GLN A CA 1
ATOM 603 C C . GLN A 1 82 ? 62.443 72.429 -6.029 1.00 22.79 82 GLN A C 1
ATOM 604 O O . GLN A 1 82 ? 62.259 72.385 -4.812 1.00 21.95 82 GLN A O 1
ATOM 605 N N . GLY A 1 83 ? 62.858 71.383 -6.735 1.00 22.56 83 GLY A N 1
ATOM 606 C CA . GLY A 1 83 ? 63.176 70.123 -6.088 1.00 23.73 83 GLY A CA 1
ATOM 607 C C . GLY A 1 83 ? 61.975 69.240 -5.796 1.00 22.17 83 GLY A C 1
ATOM 608 O O . GLY A 1 83 ? 62.107 68.238 -5.096 1.00 22.68 83 GLY A O 1
ATOM 609 N N . LYS A 1 84 ? 60.801 69.625 -6.293 1.00 20.36 84 LYS A N 1
ATOM 610 C CA . LYS A 1 84 ? 59.623 68.756 -6.254 1.00 18.59 84 LYS A CA 1
ATOM 611 C C . LYS A 1 84 ? 59.323 68.121 -7.611 1.00 18.05 84 LYS A C 1
ATOM 612 O O . LYS A 1 84 ? 59.786 68.593 -8.651 1.00 18.09 84 LYS A O 1
ATOM 618 N N . ASN A 1 85 ? 58.523 67.060 -7.590 1.00 16.06 85 ASN A N 1
ATOM 619 C CA . ASN A 1 85 ? 57.899 66.529 -8.798 1.00 15.57 85 ASN A CA 1
ATOM 620 C C . ASN A 1 85 ? 56.421 66.882 -8.825 1.00 14.61 85 ASN A C 1
ATOM 621 O O . ASN A 1 85 ? 55.839 67.204 -7.790 1.00 14.94 85 ASN A O 1
ATOM 626 N N . PHE A 1 86 ? 55.825 66.842 -10.015 1.00 13.85 86 PHE A N 1
ATOM 627 C CA . PHE A 1 86 ? 54.540 67.492 -10.252 1.00 12.87 86 PHE A CA 1
ATOM 628 C C . PHE A 1 86 ? 53.541 66.563 -10.923 1.00 12.60 86 PHE A C 1
ATOM 629 O O . PHE A 1 86 ? 53.844 65.939 -11.940 1.00 12.54 86 PHE A O 1
ATOM 637 N N . LEU A 1 87 ? 52.369 66.439 -10.310 1.00 12.41 87 LEU A N 1
ATOM 638 C CA . LEU A 1 87 ? 51.178 65.937 -10.979 1.00 11.81 87 LEU A CA 1
ATOM 639 C C . LEU A 1 87 ? 50.439 67.083 -11.663 1.00 13.24 87 LEU A C 1
ATOM 640 O O . LEU A 1 87 ? 49.795 67.904 -11.003 1.00 13.31 87 LEU A O 1
ATOM 645 N N . VAL A 1 88 ? 50.572 67.166 -12.983 1.00 12.67 88 VAL A N 1
ATOM 646 C CA . VAL A 1 88 ? 49.866 68.187 -13.744 1.00 12.24 88 VAL A CA 1
ATOM 647 C C . VAL A 1 88 ? 48.524 67.637 -14.217 1.00 13.19 88 VAL A C 1
ATOM 648 O O . VAL A 1 88 ? 48.457 66.743 -15.064 1.00 12.04 88 VAL A O 1
ATOM 652 N N . ASP A 1 89 ? 47.465 68.125 -13.579 1.00 12.66 89 ASP A N 1
ATOM 653 C CA . ASP A 1 89 ? 46.168 67.462 -13.553 1.00 13.29 89 ASP A CA 1
ATOM 654 C C . ASP A 1 89 ? 45.222 68.214 -14.501 1.00 12.87 89 ASP A C 1
ATOM 655 O O . ASP A 1 89 ? 45.029 69.422 -14.374 1.00 12.85 89 ASP A O 1
ATOM 660 N N . GLY A 1 90 ? 44.670 67.492 -15.474 1.00 13.99 90 GLY A N 1
ATOM 661 C CA . GLY A 1 90 ? 43.696 68.081 -16.378 1.00 14.31 90 GLY A CA 1
ATOM 662 C C . GLY A 1 90 ? 44.332 68.941 -17.458 1.00 14.49 90 GLY A C 1
ATOM 663 O O . GLY A 1 90 ? 43.718 69.880 -17.965 1.00 14.47 90 GLY A O 1
ATOM 664 N N . PHE A 1 91 ? 45.578 68.619 -17.790 1.00 15.68 91 PHE A N 1
ATOM 665 C CA . PHE A 1 91 ? 46.364 69.338 -18.793 1.00 15.10 91 PHE A CA 1
ATOM 666 C C . PHE A 1 91 ? 47.410 68.331 -19.286 1.00 15.90 91 PHE A C 1
ATOM 667 O O . PHE A 1 91 ? 47.946 67.548 -18.488 1.00 14.38 91 PHE A O 1
ATOM 675 N N . PRO A 1 92 ? 47.678 68.295 -20.610 1.00 15.18 92 PRO A N 1
ATOM 676 C CA . PRO A 1 92 ? 47.048 69.103 -21.662 1.00 13.74 92 PRO A CA 1
ATOM 677 C C . PRO A 1 92 ? 45.695 68.553 -22.129 1.00 13.29 92 PRO A C 1
ATOM 678 O O . PRO A 1 92 ? 45.512 67.338 -22.249 1.00 13.79 92 PRO A O 1
ATOM 682 N N . ARG A 1 93 ? 44.757 69.455 -22.401 1.00 13.62 93 ARG A N 1
ATOM 683 C CA . ARG A 1 93 ? 43.418 69.055 -22.818 1.00 15.38 93 ARG A CA 1
ATOM 684 C C . ARG A 1 93 ? 43.140 69.297 -24.307 1.00 16.01 93 ARG A C 1
ATOM 685 O O . ARG A 1 93 ? 42.143 68.817 -24.841 1.00 15.83 93 ARG A O 1
ATOM 693 N N . ASN A 1 94 ? 44.046 69.997 -24.982 1.00 16.64 94 ASN A N 1
ATOM 694 C CA . ASN A 1 94 ? 44.076 69.994 -26.444 1.00 18.47 94 ASN A CA 1
ATOM 695 C C . ASN A 1 94 ? 45.497 70.141 -26.982 1.00 20.22 94 ASN A C 1
ATOM 696 O O . ASN A 1 94 ? 46.460 70.185 -26.212 1.00 19.24 94 ASN A O 1
ATOM 701 N N . GLU A 1 95 ? 45.624 70.150 -28.307 1.00 21.90 95 GLU A N 1
ATOM 702 C CA . GLU A 1 95 ? 46.922 70.253 -28.973 1.00 23.31 95 GLU A CA 1
ATOM 703 C C . GLU A 1 95 ? 47.628 71.586 -28.701 1.00 20.37 95 GLU A C 1
ATOM 704 O O . GLU A 1 95 ? 48.846 71.621 -28.533 1.00 19.72 95 GLU A O 1
ATOM 710 N N . GLU A 1 96 ? 46.859 72.669 -28.614 1.00 19.60 96 GLU A N 1
ATOM 711 C CA . GLU A 1 96 ? 47.399 73.966 -28.210 1.00 19.74 96 GLU A CA 1
ATOM 712 C C . GLU A 1 96 ? 48.022 73.947 -26.809 1.00 19.74 96 GLU A C 1
ATOM 713 O O . GLU A 1 96 ? 49.148 74.419 -26.629 1.00 18.84 96 GLU A O 1
ATOM 719 N N . ASN A 1 97 ? 47.308 73.375 -25.837 1.00 17.55 97 ASN A N 1
ATOM 720 C CA . ASN A 1 97 ? 47.859 73.103 -24.500 1.00 17.72 97 ASN A CA 1
ATOM 721 C C . ASN A 1 97 ? 49.226 72.415 -24.611 1.00 18.60 97 ASN A C 1
ATOM 722 O O . ASN A 1 97 ? 50.213 72.858 -24.011 1.00 19.54 97 ASN A O 1
ATOM 727 N N . ASN A 1 98 ? 49.268 71.330 -25.382 1.00 17.41 98 ASN A N 1
ATOM 728 C CA . ASN A 1 98 ? 50.449 70.483 -25.467 1.00 19.06 98 ASN A CA 1
ATOM 729 C C . ASN A 1 98 ? 51.616 71.203 -26.132 1.00 20.23 98 ASN A C 1
ATOM 730 O O . ASN A 1 98 ? 52.745 71.144 -25.644 1.00 19.24 98 ASN A O 1
ATOM 735 N N . ASN A 1 99 ? 51.329 71.923 -27.214 1.00 20.89 99 ASN A N 1
ATOM 736 C CA . ASN A 1 99 ? 52.357 72.676 -27.925 1.00 22.78 99 ASN A CA 1
ATOM 737 C C . ASN A 1 99 ? 52.923 73.802 -27.069 1.00 23.00 99 ASN A C 1
ATOM 738 O O . ASN A 1 99 ? 54.137 74.001 -27.021 1.00 24.09 99 ASN A O 1
ATOM 743 N N . SER A 1 100 ? 52.047 74.478 -26.335 1.00 22.36 100 SER A N 1
ATOM 744 C CA . SER A 1 100 ? 52.455 75.585 -25.484 1.00 24.19 100 SER A CA 1
ATOM 745 C C . SER A 1 100 ? 53.295 75.088 -24.307 1.00 25.14 100 SER A C 1
ATOM 746 O O . SER A 1 100 ? 54.277 75.729 -23.924 1.00 24.74 100 SER A O 1
ATOM 749 N N . TRP A 1 101 ? 52.970 73.895 -23.810 1.00 24.03 101 TRP A N 1
ATOM 750 C CA . TRP A 1 101 ? 53.827 73.201 -22.853 1.00 25.49 101 TRP A CA 1
ATOM 751 C C . TRP A 1 101 ? 55.227 72.947 -23.414 1.00 28.08 101 TRP A C 1
ATOM 752 O O . TRP A 1 101 ? 56.220 73.345 -22.806 1.00 29.04 101 TRP A O 1
ATOM 763 N N . GLU A 1 102 ? 55.302 72.263 -24.554 1.00 29.82 102 GLU A N 1
ATOM 764 C CA . GLU A 1 102 ? 56.587 71.892 -25.151 1.00 33.49 102 GLU A CA 1
ATOM 765 C C . GLU A 1 102 ? 57.446 73.123 -25.427 1.00 33.91 102 GLU A C 1
ATOM 766 O O . GLU A 1 102 ? 58.666 73.093 -25.266 1.00 32.75 102 GLU A O 1
ATOM 772 N N . GLU A 1 103 ? 56.791 74.200 -25.847 1.00 34.83 103 GLU A N 1
ATOM 773 C CA . GLU A 1 103 ? 57.457 75.460 -26.143 1.00 36.31 103 GLU A CA 1
ATOM 774 C C . GLU A 1 103 ? 58.071 76.083 -24.891 1.00 35.16 103 GLU A C 1
ATOM 775 O O . GLU A 1 103 ? 59.173 76.633 -24.946 1.00 34.11 103 GLU A O 1
ATOM 781 N N . ASN A 1 104 ? 57.374 75.957 -23.763 1.00 33.51 104 ASN A N 1
ATOM 782 C CA . ASN A 1 104 ? 57.688 76.731 -22.564 1.00 33.33 104 ASN A CA 1
ATOM 783 C C . ASN A 1 104 ? 58.523 75.948 -21.555 1.00 32.55 104 ASN A C 1
ATOM 784 O O . ASN A 1 104 ? 59.256 76.538 -20.758 1.00 31.19 104 ASN A O 1
ATOM 789 N N . MET A 1 105 ? 58.366 74.627 -21.560 1.00 32.28 105 MET A N 1
ATOM 790 C CA . MET A 1 105 ? 58.637 73.811 -20.381 1.00 33.53 105 MET A CA 1
ATOM 791 C C . MET A 1 105 ? 59.666 72.720 -20.662 1.00 35.54 105 MET A C 1
ATOM 792 O O . MET A 1 105 ? 60.180 72.099 -19.736 1.00 35.59 105 MET A O 1
ATOM 797 N N . LYS A 1 106 ? 59.994 72.520 -21.935 1.00 39.42 106 LYS A N 1
ATOM 798 C CA . LYS A 1 106 ? 60.499 71.236 -22.404 1.00 43.03 106 LYS A CA 1
ATOM 799 C C . LYS A 1 106 ? 61.928 70.960 -21.949 1.00 44.08 106 LYS A C 1
ATOM 800 O O . LYS A 1 106 ? 62.307 69.803 -21.759 1.00 44.57 106 LYS A O 1
ATOM 806 N N . ASP A 1 107 ? 62.731 72.014 -21.823 1.00 45.83 107 ASP A N 1
ATOM 807 C CA . ASP A 1 107 ? 64.123 71.868 -21.391 1.00 48.70 107 ASP A CA 1
ATOM 808 C C . ASP A 1 107 ? 64.249 71.854 -19.869 1.00 47.13 107 ASP A C 1
ATOM 809 O O . ASP A 1 107 ? 65.355 71.764 -19.327 1.00 48.21 107 ASP A O 1
ATOM 814 N N . PHE A 1 108 ? 63.119 72.003 -19.187 1.00 44.08 108 PHE A N 1
ATOM 815 C CA . PHE A 1 108 ? 63.115 72.362 -17.775 1.00 41.06 108 PHE A CA 1
ATOM 816 C C . PHE A 1 108 ? 62.403 71.307 -16.941 1.00 36.79 108 PHE A C 1
ATOM 817 O O . PHE A 1 108 ? 62.559 71.266 -15.722 1.00 35.54 108 PHE A O 1
ATOM 825 N N . VAL A 1 109 ? 61.647 70.437 -17.610 1.00 32.88 109 VAL A N 1
ATOM 826 C CA . VAL A 1 109 ? 61.036 69.276 -16.966 1.00 30.01 109 VAL A CA 1
ATOM 827 C C . VAL A 1 109 ? 61.326 67.979 -17.724 1.00 29.05 109 VAL A C 1
ATOM 828 O O . VAL A 1 109 ? 61.541 67.986 -18.936 1.00 29.51 109 VAL A O 1
ATOM 832 N N . ASP A 1 110 ? 61.359 66.873 -16.990 1.00 28.66 110 ASP A N 1
ATOM 833 C CA . ASP A 1 110 ? 61.229 65.543 -17.572 1.00 28.83 110 ASP A CA 1
ATOM 834 C C . ASP A 1 110 ? 59.786 65.067 -17.431 1.00 27.73 110 ASP A C 1
ATOM 835 O O . ASP A 1 110 ? 59.382 64.593 -16.367 1.00 25.35 110 ASP A O 1
ATOM 840 N N . THR A 1 111 ? 59.008 65.198 -18.500 1.00 26.35 111 THR A N 1
ATOM 841 C CA . THR A 1 111 ? 57.628 64.740 -18.465 1.00 25.58 111 THR A CA 1
ATOM 842 C C . THR A 1 111 ? 57.525 63.277 -18.893 1.00 23.88 111 THR A C 1
ATOM 843 O O . THR A 1 111 ? 58.091 62.866 -19.906 1.00 25.82 111 THR A O 1
ATOM 847 N N . LYS A 1 112 ? 56.967 62.466 -18.002 1.00 21.71 112 LYS A N 1
ATOM 848 C CA . LYS A 1 112 ? 57.346 61.068 -17.871 1.00 20.89 112 LYS A CA 1
ATOM 849 C C . LYS A 1 112 ? 56.330 60.178 -18.573 1.00 21.59 112 LYS A C 1
ATOM 850 O O . LYS A 1 112 ? 56.700 59.277 -19.329 1.00 22.71 112 LYS A O 1
ATOM 85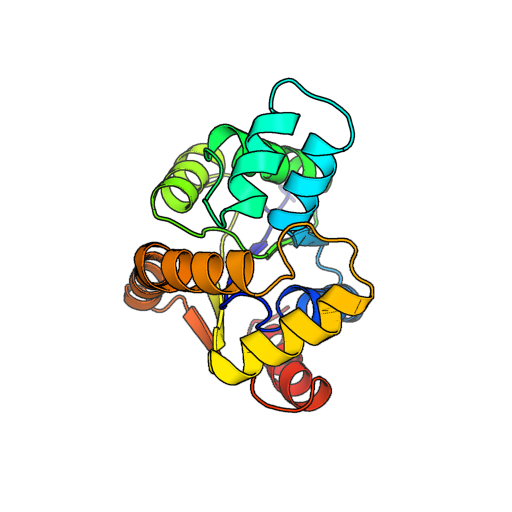6 N N . PHE A 1 113 ? 55.064 60.335 -18.195 1.00 20.26 113 PHE A N 1
ATOM 857 C CA . PHE A 1 113 ? 53.951 59.705 -18.902 1.00 19.88 113 PHE A CA 1
ATOM 858 C C . PHE A 1 113 ? 52.639 60.444 -18.660 1.00 19.19 113 PHE A C 1
ATOM 859 O O . PHE A 1 113 ? 52.579 61.379 -17.857 1.00 17.44 113 PHE A O 1
ATOM 867 N N . VAL A 1 114 ? 51.616 60.067 -19.422 1.00 19.01 114 VAL A N 1
ATOM 868 C CA . VAL A 1 114 ? 50.235 60.417 -19.113 1.00 17.21 114 VAL A CA 1
ATOM 869 C C . VAL A 1 114 ? 49.587 59.302 -18.293 1.00 16.74 114 VAL A C 1
ATOM 870 O O . VAL A 1 114 ? 49.590 58.137 -18.701 1.00 17.92 114 VAL A O 1
ATOM 874 N N . LEU A 1 115 ? 49.068 59.657 -17.121 1.00 14.30 115 LEU A N 1
ATOM 875 C CA . LEU A 1 115 ? 48.174 58.772 -16.387 1.00 15.66 115 LEU A CA 1
ATOM 876 C C . LEU A 1 115 ? 46.724 59.050 -16.770 1.00 15.65 115 LEU A C 1
ATOM 877 O O . LEU A 1 115 ? 46.207 60.142 -16.522 1.00 15.95 115 LEU A O 1
ATOM 882 N N . PHE A 1 116 ? 46.085 58.066 -17.397 1.00 14.57 116 PHE A N 1
ATOM 883 C CA . PHE A 1 116 ? 44.735 58.238 -17.923 1.00 14.92 116 PHE A CA 1
ATOM 884 C C . PHE A 1 116 ? 43.741 57.391 -17.136 1.00 14.02 116 PHE A C 1
ATOM 885 O O . PHE A 1 116 ? 43.846 56.164 -17.099 1.00 13.52 116 PHE A O 1
ATOM 893 N N . PHE A 1 117 ? 42.781 58.059 -16.502 1.00 14.20 117 PHE A N 1
ATOM 894 C CA . PHE A 1 117 ? 41.675 57.374 -15.840 1.00 15.51 117 PHE A CA 1
ATOM 895 C C . PHE A 1 117 ? 40.492 57.191 -16.779 1.00 16.65 117 PHE A C 1
ATOM 896 O O . PHE A 1 117 ? 39.873 58.161 -17.206 1.00 16.89 117 PHE A O 1
ATOM 904 N N . ASP A 1 118 ? 40.187 55.933 -17.076 1.00 18.81 118 ASP A N 1
ATOM 905 C CA . ASP A 1 118 ? 39.144 55.577 -18.028 1.00 20.55 118 ASP A CA 1
ATOM 906 C C . ASP A 1 118 ? 37.834 55.338 -17.283 1.00 20.38 118 ASP A C 1
ATOM 907 O O . ASP A 1 118 ? 37.788 54.550 -16.341 1.00 22.04 118 ASP A O 1
ATOM 912 N N . CYS A 1 119 ? 36.782 56.041 -17.694 1.00 19.63 119 CYS A N 1
ATOM 913 C CA . CYS A 1 119 ? 35.489 55.978 -17.014 1.00 20.80 119 CYS A CA 1
ATOM 914 C C . CYS A 1 119 ? 34.369 56.134 -18.039 1.00 20.22 119 CYS A C 1
ATOM 915 O O . CYS A 1 119 ? 34.484 56.929 -18.971 1.00 21.00 119 CYS A O 1
ATOM 918 N N . PRO A 1 120 ? 33.245 55.416 -17.849 1.00 18.85 120 PRO A N 1
ATOM 919 C CA . PRO A 1 120 ? 32.056 55.674 -18.673 1.00 17.81 120 PRO A CA 1
ATOM 920 C C . PRO A 1 120 ? 31.455 57.054 -18.421 1.00 16.68 120 PRO A C 1
ATOM 921 O O . PRO A 1 120 ? 31.422 57.528 -17.282 1.00 15.75 120 PRO A O 1
ATOM 925 N N . GLU A 1 121 ? 30.986 57.687 -19.496 1.00 16.34 121 GLU A N 1
ATOM 926 C CA . GLU A 1 121 ? 30.316 58.985 -19.433 1.00 16.30 121 GLU A CA 1
ATOM 927 C C . GLU A 1 121 ? 29.165 59.012 -18.431 1.00 16.93 121 GLU A C 1
ATOM 928 O O . GLU A 1 121 ? 29.032 59.960 -17.656 1.00 16.13 121 GLU A O 1
ATOM 934 N N . GLU A 1 122 ? 28.382 57.937 -18.409 1.00 15.89 122 GLU A N 1
ATOM 935 C CA . GLU A 1 122 ? 27.178 57.867 -17.589 1.00 18.22 122 GLU A CA 1
ATOM 936 C C . GLU A 1 122 ? 27.531 57.878 -16.106 1.00 16.04 122 GLU A C 1
ATOM 937 O O . GLU A 1 122 ? 26.875 58.545 -15.309 1.00 16.65 122 GLU A O 1
ATOM 943 N N . VAL A 1 123 ? 28.659 57.256 -15.779 1.00 15.23 123 VAL A N 1
ATOM 944 C CA . VAL A 1 123 ? 29.188 57.259 -14.422 1.00 15.04 123 VAL A CA 1
ATOM 945 C C . VAL A 1 123 ? 29.748 58.635 -14.057 1.00 15.55 123 VAL A C 1
ATOM 946 O O . VAL A 1 123 ? 29.428 59.181 -13.002 1.00 14.36 123 VAL A O 1
ATOM 950 N N . MET A 1 124 ? 30.488 59.239 -14.984 1.00 13.89 124 MET A N 1
ATOM 951 C CA . MET A 1 124 ? 30.999 60.592 -14.792 1.00 14.23 124 MET A CA 1
ATOM 952 C C . MET A 1 124 ? 29.879 61.608 -14.568 1.00 15.06 124 MET A C 1
ATOM 953 O O . MET A 1 124 ? 29.988 62.472 -13.699 1.00 16.68 124 MET A O 1
ATOM 958 N N . THR A 1 125 ? 28.787 61.473 -15.315 1.00 13.86 125 THR A N 1
ATOM 959 C CA . THR A 1 125 ? 27.660 62.396 -15.195 1.00 14.86 125 THR A CA 1
ATOM 960 C C . THR A 1 125 ? 27.064 62.351 -13.787 1.00 15.50 125 THR A C 1
ATOM 961 O O . THR A 1 125 ? 26.821 63.396 -13.174 1.00 15.43 125 THR A O 1
ATOM 965 N N . GLN A 1 126 ? 26.930 61.144 -13.244 1.00 15.35 126 GLN A N 1
ATOM 966 C CA . GLN A 1 126 ? 26.337 60.954 -11.924 1.00 15.56 126 GLN A CA 1
ATOM 967 C C . GLN A 1 126 ? 27.238 61.499 -10.814 1.00 15.32 126 GLN A C 1
ATOM 968 O O . GLN A 1 126 ? 26.772 62.225 -9.937 1.00 15.86 126 GLN A O 1
ATOM 974 N N . ARG A 1 127 ? 28.541 61.243 -10.923 1.00 15.69 127 ARG A N 1
ATOM 975 C CA . ARG A 1 127 ? 29.526 61.820 -10.003 1.00 15.37 127 ARG A CA 1
ATOM 976 C C . ARG A 1 127 ? 29.486 63.346 -9.995 1.00 16.03 127 ARG A C 1
ATOM 977 O O . ARG A 1 127 ? 29.613 63.972 -8.942 1.00 15.11 127 ARG A O 1
ATOM 985 N N . LEU A 1 128 ? 29.374 63.937 -11.183 1.00 15.52 128 LEU A N 1
ATOM 986 C CA . LEU A 1 128 ? 29.454 65.384 -11.334 1.00 14.50 128 LEU A CA 1
ATOM 987 C C . LEU A 1 128 ? 28.195 66.090 -10.827 1.00 14.57 128 LEU A C 1
ATOM 988 O O . LEU A 1 128 ? 28.283 67.152 -10.210 1.00 15.60 128 LEU A O 1
ATOM 993 N N . LEU A 1 129 ? 27.032 65.488 -11.059 1.00 15.89 129 LEU A N 1
ATOM 994 C CA . LEU A 1 129 ? 25.790 65.970 -10.457 1.00 17.34 129 LEU A CA 1
ATOM 995 C C . LEU A 1 129 ? 25.810 65.881 -8.929 1.00 18.20 129 LEU A C 1
ATOM 996 O O . LEU A 1 129 ? 25.416 66.823 -8.246 1.00 18.08 129 LEU A O 1
ATOM 1001 N N . LYS A 1 130 ? 26.276 64.751 -8.402 1.00 18.90 130 LYS A N 1
ATOM 1002 C CA . LYS A 1 130 ? 26.488 64.595 -6.966 1.00 20.40 130 LYS A CA 1
ATOM 1003 C C . LYS A 1 130 ? 27.458 65.640 -6.413 1.00 20.44 130 LYS A C 1
ATOM 1004 O O . LYS A 1 130 ? 27.137 66.340 -5.452 1.00 19.99 130 LYS A O 1
ATOM 1010 N N . ARG A 1 131 ? 28.605 65.797 -7.068 1.00 19.49 131 ARG A N 1
ATOM 1011 C CA . ARG A 1 131 ? 29.577 66.813 -6.672 1.00 19.16 131 ARG A CA 1
ATOM 1012 C C . ARG A 1 131 ? 28.970 68.213 -6.683 1.00 19.95 131 ARG A C 1
ATOM 1013 O O . ARG A 1 131 ? 29.257 69.028 -5.806 1.00 20.55 131 ARG A O 1
ATOM 1021 N N . GLY A 1 132 ? 28.117 68.478 -7.669 1.00 20.49 132 GLY A N 1
ATOM 1022 C CA . GLY A 1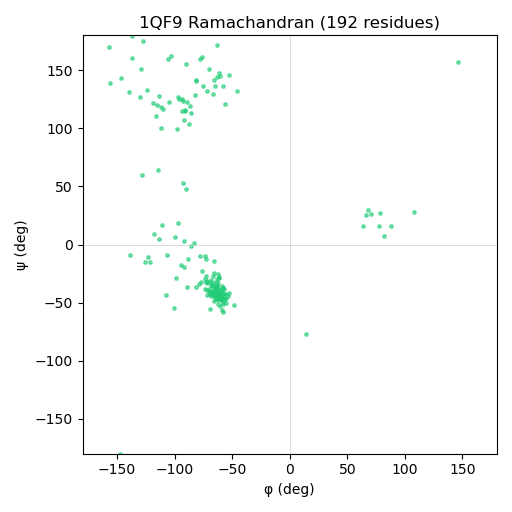 132 ? 27.542 69.803 -7.822 1.00 22.39 132 GLY A CA 1
ATOM 1023 C C . GLY A 1 132 ? 26.612 70.217 -6.691 1.00 25.56 132 GLY A C 1
ATOM 1024 O O . GLY A 1 132 ? 26.307 71.403 -6.539 1.00 26.14 132 GLY A O 1
ATOM 1025 N N . GLU A 1 133 ? 26.197 69.254 -5.871 1.00 26.28 133 GLU A N 1
ATOM 1026 C CA . GLU A 1 133 ? 25.394 69.549 -4.690 1.00 28.34 133 GLU A CA 1
ATOM 1027 C C . GLU A 1 133 ? 26.132 70.431 -3.683 1.00 29.30 133 GLU A C 1
ATOM 1028 O O . GLU A 1 133 ? 25.501 71.191 -2.947 1.00 30.75 133 GLU A O 1
ATOM 1034 N N . SER A 1 134 ? 27.463 70.385 -3.701 1.00 28.25 134 SER A N 1
ATOM 1035 C CA . SER A 1 134 ? 28.260 71.053 -2.675 1.00 27.88 134 SER A CA 1
ATOM 1036 C C . SER A 1 134 ? 29.508 71.769 -3.202 1.00 27.21 134 SER A C 1
ATOM 1037 O O . SER A 1 134 ? 30.145 72.528 -2.469 1.00 26.67 134 SER A O 1
ATOM 1040 N N . SER A 1 135 ? 29.837 71.564 -4.475 1.00 25.44 135 SER A N 1
ATOM 1041 C CA . SER A 1 135 ? 31.105 72.046 -5.023 1.00 24.20 135 SER A CA 1
ATOM 1042 C C . SER A 1 135 ? 31.104 73.558 -5.228 1.00 24.21 135 SER A C 1
ATOM 1043 O O . SER A 1 135 ? 32.164 74.190 -5.247 1.00 24.10 135 SER A O 1
ATOM 1046 N N . GLY A 1 136 ? 29.922 74.111 -5.493 1.00 23.68 136 GLY A N 1
ATOM 1047 C CA . GLY A 1 136 ? 29.820 75.501 -5.902 1.00 25.42 136 GLY A CA 1
ATOM 1048 C C . GLY A 1 136 ? 30.484 75.844 -7.227 1.00 26.89 136 GLY A C 1
ATOM 1049 O O . GLY A 1 136 ? 30.688 77.026 -7.524 1.00 27.51 136 GLY A O 1
ATOM 1050 N N . ARG A 1 137 ? 30.805 74.827 -8.027 1.00 24.09 137 ARG A N 1
ATOM 1051 C CA . ARG A 1 137 ? 31.447 75.027 -9.328 1.00 22.25 137 ARG A CA 1
ATOM 1052 C C . ARG A 1 137 ? 30.406 75.384 -10.382 1.00 22.17 137 ARG A C 1
ATOM 1053 O O . ARG A 1 137 ? 29.323 74.799 -10.406 1.00 22.65 137 ARG A O 1
ATOM 1061 N N . SER A 1 138 ? 30.753 76.313 -11.269 1.00 20.50 138 SER A N 1
ATOM 1062 C CA . SER A 1 138 ? 29.812 76.831 -12.262 1.00 20.18 138 SER A CA 1
ATOM 1063 C C . SER A 1 138 ? 29.525 75.827 -13.378 1.00 20.01 138 SER A C 1
ATOM 1064 O O . SER A 1 138 ? 28.676 76.076 -14.235 1.00 20.27 138 SER A O 1
ATOM 1067 N N . ASP A 1 139 ? 30.289 74.736 -13.411 1.00 18.30 139 ASP A N 1
ATOM 1068 C CA . ASP A 1 139 ? 30.203 73.775 -14.507 1.00 17.74 139 ASP A CA 1
ATOM 1069 C C . ASP A 1 139 ? 29.662 72.408 -14.088 1.00 17.40 139 ASP A C 1
ATOM 1070 O O . ASP A 1 139 ? 29.554 71.497 -14.911 1.00 17.31 139 ASP A O 1
ATOM 1075 N N . ASP A 1 140 ? 29.251 72.292 -12.825 1.00 17.52 140 ASP A N 1
ATOM 1076 C CA . ASP A 1 140 ? 28.694 71.043 -12.309 1.00 16.98 140 ASP A CA 1
ATOM 1077 C C . ASP A 1 140 ? 27.175 71.017 -12.441 1.00 18.66 140 ASP A C 1
ATOM 1078 O O . ASP A 1 140 ? 26.459 70.732 -11.480 1.00 19.35 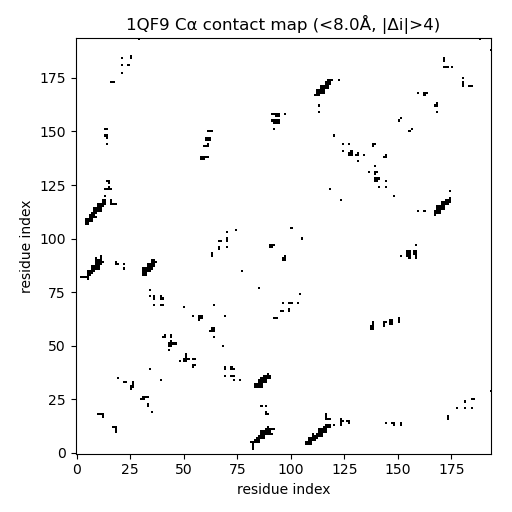140 ASP A O 1
ATOM 1083 N N . ASN A 1 141 ? 26.702 71.262 -13.661 1.00 17.74 141 ASN A N 1
ATOM 1084 C CA . ASN A 1 141 ? 25.282 71.177 -13.997 1.00 17.81 141 ASN A CA 1
ATOM 1085 C C . ASN A 1 141 ? 25.140 70.460 -15.343 1.00 15.95 141 ASN A C 1
ATOM 1086 O O . ASN A 1 141 ? 26.109 70.364 -16.095 1.00 16.07 141 ASN A O 1
ATOM 1091 N N . ILE A 1 142 ? 23.948 69.944 -15.632 1.00 16.37 142 ILE A N 1
ATOM 1092 C CA . ILE A 1 142 ? 23.733 69.073 -16.787 1.00 18.14 142 ILE A CA 1
ATOM 1093 C C . ILE A 1 142 ? 24.193 69.728 -18.098 1.00 17.45 142 ILE A C 1
ATOM 1094 O O . ILE A 1 142 ? 24.909 69.102 -18.880 1.00 17.54 142 ILE A O 1
ATOM 1099 N N . GLU A 1 143 ? 23.887 71.015 -18.261 1.00 17.13 143 GLU A N 1
ATOM 1100 C CA . GLU A 1 143 ? 24.273 71.785 -19.448 1.00 19.91 143 GLU A CA 1
ATOM 1101 C C . GLU A 1 143 ? 25.781 71.783 -19.661 1.00 18.89 143 GLU A C 1
ATOM 1102 O O . GLU A 1 143 ? 26.273 71.379 -20.716 1.00 18.00 143 GLU A O 1
ATOM 1108 N N . SER A 1 144 ? 26.507 72.263 -18.657 1.00 16.39 144 SER A N 1
ATOM 1109 C CA . SER A 1 144 ? 27.957 72.348 -18.731 1.00 15.95 144 SER A CA 1
ATOM 1110 C C . SER A 1 144 ? 28.585 70.966 -18.880 1.00 15.76 144 SER A C 1
ATOM 1111 O O . SER A 1 144 ? 29.531 70.795 -19.646 1.00 16.90 144 SER A O 1
ATOM 1114 N N . ILE A 1 145 ? 28.046 69.983 -18.163 1.00 14.47 145 ILE A N 1
ATOM 1115 C CA . ILE A 1 145 ? 28.633 68.648 -18.116 1.00 13.58 145 ILE A CA 1
ATOM 1116 C C . ILE A 1 145 ? 28.689 68.034 -19.517 1.00 13.54 145 ILE A C 1
ATOM 1117 O O . ILE A 1 145 ? 29.729 67.522 -19.942 1.00 13.99 145 ILE A O 1
ATOM 1122 N N . LYS A 1 146 ? 27.602 68.179 -20.264 1.00 11.98 146 LYS A N 1
ATOM 1123 C CA . LYS A 1 146 ? 27.525 67.611 -21.601 1.00 13.11 146 LYS A CA 1
ATOM 1124 C C . LYS A 1 146 ? 28.416 68.369 -22.589 1.00 13.23 146 LYS A C 1
ATOM 1125 O O . LYS A 1 146 ? 29.056 67.762 -23.448 1.00 13.64 146 LYS A O 1
ATOM 1131 N N . LYS A 1 147 ? 28.576 69.669 -22.367 1.00 13.78 147 LYS A N 1
ATOM 1132 C CA . LYS A 1 147 ? 29.553 70.449 -23.117 1.00 13.71 147 LYS A CA 1
ATOM 1133 C C . LYS A 1 147 ? 30.979 70.015 -22.801 1.00 14.26 147 LYS A C 1
ATOM 1134 O O . LYS A 1 147 ? 31.803 69.868 -23.700 1.00 12.36 147 LYS A O 1
ATOM 1140 N N . ARG A 1 148 ? 31.225 69.672 -21.540 1.00 13.84 148 ARG A N 1
ATOM 1141 C CA . ARG A 1 148 ? 32.534 69.174 -21.128 1.00 14.68 148 ARG A CA 1
ATOM 1142 C C . ARG A 1 148 ? 32.872 67.842 -21.790 1.00 13.44 148 ARG A C 1
ATOM 1143 O O . ARG A 1 148 ? 34.010 67.619 -22.197 1.00 12.90 148 ARG A O 1
ATOM 1151 N N . PHE A 1 149 ? 31.876 66.968 -21.920 1.00 13.46 149 PHE A N 1
ATOM 1152 C CA . PHE A 1 149 ? 32.071 65.701 -22.625 1.00 14.11 149 PHE A CA 1
ATOM 1153 C C . PHE A 1 149 ? 32.463 65.903 -24.088 1.00 13.67 149 PHE A C 1
ATOM 1154 O O . PHE A 1 149 ? 33.380 65.247 -24.575 1.00 11.85 149 PHE A O 1
ATOM 1162 N N . ASN A 1 150 ? 31.812 66.842 -24.769 1.00 13.69 150 ASN A N 1
ATOM 1163 C CA . ASN A 1 150 ? 32.105 67.060 -26.182 1.00 13.59 150 ASN A CA 1
ATOM 1164 C C . ASN A 1 150 ? 33.519 67.581 -26.379 1.00 13.34 150 ASN A C 1
ATOM 1165 O O . ASN A 1 150 ? 34.271 67.036 -27.187 1.00 12.97 150 ASN A O 1
ATOM 1170 N N . THR A 1 151 ? 33.931 68.507 -25.517 1.00 11.84 151 THR A N 1
ATOM 1171 C CA . THR A 1 151 ? 35.301 69.019 -25.528 1.00 13.07 151 THR A CA 1
ATOM 1172 C C . THR A 1 151 ? 36.338 67.926 -25.290 1.00 13.71 151 THR A C 1
ATOM 1173 O O . THR A 1 151 ? 37.340 67.852 -26.005 1.00 13.87 151 THR A O 1
ATOM 1177 N N . PHE A 1 152 ? 36.060 67.041 -24.334 1.00 12.62 152 PHE A N 1
ATOM 1178 C CA . PHE A 1 152 ? 36.912 65.880 -24.071 1.00 13.16 152 PHE A CA 1
ATOM 1179 C C . PHE A 1 152 ? 36.997 64.974 -25.303 1.00 14.03 152 PHE A C 1
ATOM 1180 O O . PHE A 1 152 ? 38.076 64.506 -25.681 1.00 15.14 152 PHE A O 1
ATOM 1188 N N . ASN A 1 153 ? 35.848 64.733 -25.924 1.00 14.30 153 ASN A N 1
ATOM 1189 C CA . ASN A 1 153 ? 35.740 63.744 -26.985 1.00 13.59 153 ASN A CA 1
ATOM 1190 C C . ASN A 1 153 ? 36.432 64.263 -28.231 1.00 14.41 153 ASN A C 1
ATOM 1191 O O . ASN A 1 153 ? 37.144 63.521 -28.909 1.00 14.77 153 ASN A O 1
ATOM 1196 N N . VAL A 1 154 ? 36.271 65.558 -28.484 1.00 13.73 154 VAL A N 1
ATOM 1197 C CA . VAL A 1 154 ? 36.688 66.155 -29.747 1.00 14.31 154 VAL A CA 1
ATOM 1198 C C . VAL A 1 154 ? 38.136 66.644 -29.696 1.00 13.29 154 VAL A C 1
ATOM 1199 O O . VAL A 1 154 ? 38.869 66.495 -30.671 1.00 15.80 154 VAL A O 1
ATOM 1203 N N . GLN A 1 155 ? 38.562 67.169 -28.549 1.00 12.95 155 GLN A N 1
ATOM 1204 C CA . GLN A 1 155 ? 39.887 67.781 -28.436 1.00 13.69 155 GLN A CA 1
ATOM 1205 C C . GLN A 1 155 ? 40.887 66.948 -27.632 1.00 14.08 155 GLN A C 1
ATOM 1206 O O . GLN A 1 155 ? 42.049 66.818 -28.015 1.00 15.53 155 GLN A O 1
ATOM 1212 N N . THR A 1 156 ? 40.447 66.404 -26.503 1.00 14.01 156 THR A N 1
ATOM 1213 C CA . THR A 1 156 ? 41.376 65.806 -25.549 1.00 14.11 156 THR A CA 1
ATOM 1214 C C . THR A 1 156 ? 41.789 64.391 -25.935 1.00 14.53 156 THR A C 1
ATOM 1215 O O . THR A 1 156 ? 42.940 63.999 -25.731 1.00 15.42 156 THR A O 1
ATOM 1219 N N . LYS A 1 157 ? 40.860 63.623 -26.497 1.00 15.38 157 LYS A N 1
ATOM 1220 C CA . LYS A 1 157 ? 41.146 62.234 -26.841 1.00 17.05 157 LYS A CA 1
ATOM 1221 C C . LYS A 1 157 ? 42.264 62.122 -27.873 1.00 18.06 157 LYS A C 1
ATOM 1222 O O . LYS A 1 157 ? 43.130 61.256 -27.759 1.00 17.59 157 LYS A O 1
ATOM 1228 N N . LEU A 1 158 ? 42.333 63.102 -28.770 1.00 19.36 158 LEU A N 1
ATOM 1229 C CA . LEU A 1 158 ? 43.412 63.189 -29.751 1.00 20.82 158 LEU A CA 1
ATOM 1230 C C . LEU A 1 158 ? 44.786 63.368 -29.100 1.00 20.59 158 LEU A C 1
ATOM 1231 O O . LEU A 1 158 ? 45.770 62.784 -29.553 1.00 19.86 158 LEU A O 1
ATOM 1236 N N . VAL A 1 159 ? 44.843 64.162 -28.031 1.00 20.40 159 VAL A N 1
ATOM 1237 C CA . VAL A 1 159 ? 46.088 64.376 -27.288 1.00 21.22 159 VAL A CA 1
ATOM 1238 C C . VAL A 1 159 ? 46.574 63.096 -26.618 1.00 19.64 159 VAL A C 1
ATOM 1239 O O . VAL A 1 159 ? 47.755 62.758 -26.699 1.00 19.94 159 VAL A O 1
ATOM 1243 N N . ILE A 1 160 ? 45.660 62.398 -25.949 1.00 20.44 160 ILE A N 1
ATOM 1244 C CA . ILE A 1 160 ? 45.968 61.113 -25.330 1.00 21.05 160 ILE A CA 1
ATOM 1245 C C . ILE A 1 160 ? 46.464 60.097 -26.363 1.00 23.70 160 ILE A C 1
ATOM 1246 O O . ILE A 1 160 ? 47.470 59.420 -26.139 1.00 21.29 160 ILE A O 1
ATOM 1251 N N . ASP A 1 161 ? 45.804 60.061 -27.521 1.00 24.20 161 ASP A N 1
ATOM 1252 C CA . ASP A 1 161 ? 46.206 59.180 -28.619 1.00 27.57 161 ASP A CA 1
ATOM 1253 C C . ASP A 1 161 ? 47.591 59.528 -29.158 1.00 26.08 161 ASP A C 1
ATOM 1254 O O . ASP A 1 161 ? 48.350 58.646 -29.558 1.00 26.81 161 ASP A O 1
ATOM 1259 N N . HIS A 1 162 ? 47.905 60.818 -29.177 1.00 25.79 162 HIS A N 1
ATOM 1260 C CA . HIS A 1 162 ? 49.225 61.281 -29.571 1.00 27.56 162 HIS A CA 1
ATOM 1261 C C . HIS A 1 162 ? 50.309 60.741 -28.639 1.00 27.14 162 HIS A C 1
ATOM 1262 O O . HIS A 1 162 ? 51.322 60.215 -29.099 1.00 26.53 162 HIS A O 1
ATOM 1269 N N . TYR A 1 163 ? 50.074 60.836 -27.332 1.00 26.00 163 TYR A N 1
ATOM 1270 C CA . TYR A 1 163 ? 51.021 60.319 -26.344 1.00 26.06 163 TYR A CA 1
ATOM 1271 C C . TYR A 1 163 ? 51.098 58.792 -26.353 1.00 26.68 163 TYR A C 1
ATOM 1272 O O . TYR A 1 163 ? 52.149 58.218 -26.069 1.00 26.77 163 TYR A O 1
ATOM 1281 N N . ASN A 1 164 ? 49.988 58.147 -26.702 1.00 27.26 164 ASN A N 1
ATOM 1282 C CA . ASN A 1 164 ? 49.901 56.689 -26.701 1.00 29.97 164 ASN A CA 1
ATOM 1283 C C . ASN A 1 164 ? 50.694 56.097 -27.861 1.00 32.47 164 ASN A C 1
ATOM 1284 O O . ASN A 1 164 ? 51.188 54.972 -27.778 1.00 32.37 164 ASN A O 1
ATOM 1289 N N . LYS A 1 165 ? 50.835 56.873 -28.930 1.00 34.60 165 LYS A N 1
ATOM 1290 C CA . LYS A 1 165 ? 51.683 56.486 -30.052 1.00 39.01 165 LYS A CA 1
ATOM 1291 C C . LYS A 1 165 ? 53.133 56.268 -29.629 1.00 39.31 165 LYS A C 1
ATOM 1292 O O . LYS A 1 165 ? 53.795 55.358 -30.127 1.00 41.72 165 LYS A O 1
ATOM 1298 N N . PHE A 1 166 ? 53.609 57.073 -28.683 1.00 39.49 166 PHE A N 1
ATOM 1299 C CA . PHE A 1 166 ? 54.977 56.948 -28.189 1.00 39.01 166 PHE A CA 1
ATOM 1300 C C . PHE A 1 166 ? 55.041 56.136 -26.904 1.00 37.83 166 PHE A C 1
ATOM 1301 O O . PHE A 1 166 ? 56.041 56.180 -26.183 1.00 38.24 166 PHE A O 1
ATOM 1309 N N . ASP A 1 167 ? 53.983 55.373 -26.642 1.00 35.57 167 ASP A N 1
ATOM 1310 C CA . ASP A 1 167 ? 53.955 54.426 -25.532 1.00 35.51 167 ASP A CA 1
ATOM 1311 C C . ASP A 1 167 ? 53.959 55.109 -24.163 1.00 32.91 167 ASP A C 1
ATOM 1312 O O . ASP A 1 167 ? 54.468 54.552 -23.189 1.00 33.96 167 ASP A O 1
ATOM 1317 N N . LYS A 1 168 ? 53.401 56.315 -24.093 1.00 29.64 168 LYS A N 1
ATOM 1318 C CA . LYS A 1 168 ? 53.580 57.175 -22.927 1.00 27.07 168 LYS A CA 1
ATOM 1319 C C . LYS A 1 168 ? 52.295 57.339 -22.117 1.00 24.77 168 LYS A C 1
ATOM 1320 O O . LYS A 1 168 ? 52.181 58.255 -21.301 1.00 23.58 168 LYS A O 1
ATOM 1326 N N . VAL A 1 169 ? 51.332 56.451 -22.347 1.00 21.23 169 VAL A N 1
ATOM 1327 C CA . VAL A 1 169 ? 50.068 56.477 -21.621 1.00 19.68 169 VAL A CA 1
ATOM 1328 C C . VAL A 1 169 ? 49.924 55.240 -20.742 1.00 20.55 169 VAL A C 1
ATOM 1329 O O . VAL A 1 169 ? 50.087 54.109 -21.203 1.00 20.31 169 VAL A O 1
ATOM 1333 N N . LYS A 1 170 ? 49.636 55.470 -19.465 1.00 20.05 170 LYS A N 1
ATOM 1334 C CA . LYS A 1 170 ? 49.267 54.399 -18.552 1.00 20.22 170 LYS A CA 1
ATOM 1335 C C . LYS A 1 170 ? 47.796 54.508 -18.175 1.00 20.37 170 LYS A C 1
ATOM 1336 O O . LYS A 1 170 ? 47.356 55.532 -17.651 1.00 19.12 170 LYS A O 1
ATOM 1342 N N . ILE A 1 171 ? 47.023 53.490 -18.546 1.00 19.48 171 ILE A N 1
ATOM 1343 C CA . ILE A 1 171 ? 45.574 53.527 -18.383 1.00 20.75 171 ILE A CA 1
ATOM 1344 C C . ILE A 1 171 ? 45.180 52.821 -17.093 1.00 20.95 171 ILE A C 1
ATOM 1345 O O . ILE A 1 171 ? 45.535 51.661 -16.877 1.00 21.06 171 ILE A O 1
ATOM 1350 N N . ILE A 1 172 ? 44.447 53.522 -16.235 1.00 19.47 172 ILE A N 1
ATOM 1351 C CA . ILE A 1 172 ? 43.831 52.881 -15.082 1.00 19.82 172 ILE A CA 1
ATOM 1352 C C . ILE A 1 172 ? 42.314 53.010 -15.142 1.00 19.83 172 ILE A C 1
ATOM 1353 O O . ILE A 1 172 ? 41.781 54.114 -15.251 1.00 19.05 172 ILE A O 1
ATOM 1358 N N . PRO A 1 173 ? 41.603 51.866 -15.146 1.00 21.49 173 PRO A N 1
ATOM 1359 C CA . PRO A 1 173 ? 40.134 51.849 -15.141 1.00 21.79 173 PRO A CA 1
ATOM 1360 C C . PRO A 1 173 ? 39.574 52.388 -13.832 1.00 21.92 173 PRO A C 1
ATOM 1361 O O . PRO A 1 173 ? 40.041 52.029 -12.749 1.00 23.40 173 PRO A O 1
ATOM 1365 N N . ALA A 1 174 ? 38.639 53.323 -13.942 1.00 20.85 174 ALA A N 1
ATOM 1366 C CA . ALA A 1 174 ? 38.273 54.164 -12.814 1.00 20.72 174 ALA A CA 1
ATOM 1367 C C . ALA A 1 174 ? 36.810 53.966 -12.429 1.00 21.13 174 ALA A C 1
ATOM 1368 O O . ALA A 1 174 ? 36.291 54.680 -11.574 1.00 20.46 174 ALA A O 1
ATOM 1370 N N . ASN A 1 175 ? 36.170 52.959 -13.018 1.00 21.51 175 ASN A N 1
ATOM 1371 C CA . ASN A 1 175 ? 34.789 52.625 -12.682 1.00 22.12 175 ASN A CA 1
ATOM 1372 C C . ASN A 1 175 ? 34.719 51.606 -11.544 1.00 23.01 175 ASN A C 1
ATOM 1373 O O . ASN A 1 175 ? 34.029 50.588 -11.639 1.00 22.73 175 ASN A O 1
ATOM 1378 N N . ARG A 1 176 ? 35.486 51.863 -10.487 1.00 21.89 176 ARG A N 1
ATOM 1379 C CA . ARG A 1 176 ? 35.433 51.057 -9.272 1.00 21.75 176 ARG A CA 1
ATOM 1380 C C . ARG A 1 176 ? 35.454 51.972 -8.062 1.00 21.61 176 ARG A C 1
ATOM 1381 O O . ARG A 1 176 ? 35.621 53.185 -8.192 1.00 20.35 176 ARG A O 1
ATOM 1389 N N . ASP A 1 177 ? 35.404 51.363 -6.883 1.00 22.62 177 ASP A N 1
ATOM 1390 C CA . ASP A 1 177 ? 35.566 52.089 -5.631 1.00 24.63 177 ASP A CA 1
ATOM 1391 C C . ASP A 1 177 ? 36.949 52.756 -5.551 1.00 22.82 177 ASP A C 1
ATOM 1392 O O . ASP A 1 177 ? 37.925 52.260 -6.121 1.00 21.37 177 ASP A O 1
ATOM 1397 N N . VAL A 1 178 ? 37.002 53.908 -4.887 1.00 20.49 178 VAL A N 1
ATOM 1398 C CA . VAL A 1 178 ? 38.150 54.812 -4.936 1.00 20.21 178 VAL A CA 1
ATOM 1399 C C . VAL A 1 178 ? 39.443 54.174 -4.394 1.00 19.85 178 VAL A C 1
ATOM 1400 O O . VAL A 1 178 ? 40.539 54.485 -4.857 1.00 17.89 178 VAL A O 1
ATOM 1404 N N . ASN A 1 179 ? 39.301 53.221 -3.474 1.00 20.66 179 ASN A N 1
ATOM 1405 C CA . ASN A 1 179 ? 40.450 52.526 -2.897 1.00 20.07 179 ASN A CA 1
ATOM 1406 C C . ASN A 1 179 ? 40.984 51.452 -3.834 1.00 18.87 179 ASN A C 1
ATOM 1407 O O . ASN A 1 179 ? 42.185 51.205 -3.890 1.00 18.08 179 ASN A O 1
ATOM 1412 N N . GLU A 1 180 ? 40.084 50.826 -4.582 1.00 19.51 180 GLU A N 1
ATOM 1413 C CA . GLU A 1 180 ? 40.483 49.882 -5.619 1.00 21.41 180 GLU A CA 1
ATOM 1414 C C . GLU A 1 180 ? 41.219 50.579 -6.756 1.00 19.32 180 GLU A C 1
ATOM 1415 O O . GLU A 1 180 ? 42.250 50.095 -7.227 1.00 18.56 180 GLU A O 1
ATOM 1421 N N . VAL A 1 181 ? 40.712 51.741 -7.162 1.00 18.08 181 VAL A N 1
ATOM 1422 C CA . VAL A 1 181 ? 41.422 52.587 -8.114 1.00 16.27 181 VAL A CA 1
ATOM 1423 C C . VAL A 1 181 ? 42.794 52.998 -7.583 1.00 15.78 181 VAL A C 1
ATOM 1424 O O . VAL A 1 181 ? 43.798 52.846 -8.283 1.00 14.07 181 VAL A O 1
ATOM 1428 N N . TYR A 1 182 ? 42.852 53.446 -6.330 1.00 14.72 182 TYR A N 1
ATOM 1429 C CA . TYR A 1 182 ? 44.115 53.937 -5.791 1.00 15.15 182 TYR A CA 1
ATOM 1430 C C . TYR A 1 182 ? 45.147 52.835 -5.577 1.00 16.38 182 TYR A C 1
ATOM 1431 O O . TYR A 1 182 ? 46.348 53.074 -5.708 1.00 15.09 182 TYR A O 1
ATOM 1440 N N . ASN A 1 183 ? 44.685 51.631 -5.256 1.00 17.39 183 ASN A N 1
ATOM 1441 C CA . ASN A 1 183 ? 45.594 50.499 -5.106 1.00 18.89 183 ASN A CA 1
ATOM 1442 C C . ASN A 1 183 ? 46.455 50.334 -6.363 1.00 18.94 183 ASN A C 1
ATOM 1443 O O . ASN A 1 183 ? 47.686 50.295 -6.281 1.00 18.59 183 ASN A O 1
ATOM 1448 N N . ASP A 1 184 ? 45.808 50.434 -7.524 1.00 17.16 184 ASP A N 1
ATOM 1449 C CA . ASP A 1 184 ? 46.495 50.369 -8.809 1.00 15.84 184 ASP A CA 1
ATOM 1450 C C . ASP A 1 184 ? 47.385 51.587 -9.049 1.00 14.84 184 ASP A C 1
ATOM 1451 O O . ASP A 1 184 ? 48.484 51.464 -9.588 1.00 13.64 184 ASP A O 1
ATOM 1456 N N . VAL A 1 185 ? 46.884 52.766 -8.692 1.00 14.02 185 VAL A N 1
ATOM 1457 C CA . VAL A 1 185 ? 47.667 53.994 -8.788 1.00 13.65 185 VAL A CA 1
ATOM 1458 C C . VAL A 1 185 ? 48.954 53.897 -7.969 1.00 14.30 185 VAL A C 1
ATOM 1459 O O . VAL A 1 185 ? 50.038 54.170 -8.484 1.00 13.74 185 VAL A O 1
ATOM 1463 N N . GLU A 1 186 ? 48.834 53.504 -6.701 1.00 15.71 186 GLU A N 1
ATOM 1464 C CA . GLU A 1 186 ? 49.996 53.390 -5.825 1.00 15.57 186 GLU A CA 1
ATOM 1465 C C . GLU A 1 186 ? 50.990 52.354 -6.338 1.00 16.31 186 GLU A C 1
ATOM 1466 O O . GLU A 1 186 ? 52.193 52.612 -6.370 1.00 15.65 186 GLU A O 1
ATOM 1472 N N . ASN A 1 187 ? 50.479 51.235 -6.843 1.00 15.79 187 ASN A N 1
ATOM 1473 C CA . ASN A 1 187 ? 51.334 50.196 -7.412 1.00 15.64 187 ASN A CA 1
ATOM 1474 C C . ASN A 1 187 ? 52.085 50.680 -8.643 1.00 15.82 187 ASN A C 1
ATOM 1475 O O . ASN A 1 187 ? 53.271 50.387 -8.808 1.00 15.87 187 ASN A O 1
ATOM 1480 N N . LEU A 1 188 ? 51.419 51.491 -9.460 1.00 13.90 188 LEU A N 1
ATOM 1481 C CA . LEU A 1 188 ? 52.039 52.045 -10.660 1.00 13.66 188 LEU A CA 1
ATOM 1482 C C . LEU A 1 188 ? 53.223 52.935 -10.314 1.00 13.93 188 LEU A C 1
ATOM 1483 O O . LEU A 1 188 ? 54.293 52.810 -10.903 1.00 14.86 188 LEU A O 1
ATOM 1488 N N . PHE A 1 189 ? 53.008 53.881 -9.407 1.00 14.38 189 PHE A N 1
ATOM 1489 C CA . PHE A 1 189 ? 54.033 54.859 -9.071 1.00 14.97 189 PHE A CA 1
ATOM 1490 C C . PHE A 1 189 ? 55.227 54.196 -8.383 1.00 16.29 189 PHE A C 1
ATOM 1491 O O . PHE A 1 189 ? 56.377 54.555 -8.644 1.00 17.26 189 PHE A O 1
ATOM 1499 N N . LYS A 1 190 ? 54.950 53.152 -7.604 1.00 15.64 190 LYS A N 1
ATOM 1500 C CA . LYS A 1 190 ? 55.998 52.299 -7.043 1.00 15.40 190 LYS A CA 1
ATOM 1501 C C . LYS A 1 190 ? 56.799 51.568 -8.118 1.00 15.78 190 LYS A C 1
ATOM 1502 O O . LYS A 1 190 ? 58.028 51.645 -8.142 1.00 14.30 190 LYS A O 1
ATOM 1508 N N . SER A 1 191 ? 56.095 50.968 -9.073 1.00 16.10 191 SER A N 1
ATOM 1509 C CA . SER A 1 191 ? 56.741 50.272 -10.184 1.00 18.96 191 SER A CA 1
ATOM 1510 C C . SER A 1 191 ? 57.564 51.217 -11.067 1.00 18.53 191 SER A C 1
ATOM 1511 O O . SER A 1 191 ? 58.601 50.829 -11.604 1.00 19.44 191 SER A O 1
ATOM 1514 N N . MET A 1 192 ? 57.145 52.477 -11.148 1.00 20.30 192 MET A N 1
ATOM 1515 C CA . MET A 1 192 ? 57.855 53.479 -11.937 1.00 19.30 192 MET A CA 1
ATOM 1516 C C . MET A 1 192 ? 59.024 54.086 -11.165 1.00 19.56 192 MET A C 1
ATOM 1517 O O . MET A 1 192 ? 59.700 54.986 -11.661 1.00 18.73 192 MET A O 1
ATOM 1522 N N . GLY A 1 193 ? 59.241 53.609 -9.942 1.00 19.96 193 GLY A N 1
ATOM 1523 C CA . GLY A 1 193 ? 60.409 54.012 -9.179 1.00 19.93 193 GLY A CA 1
ATOM 1524 C C . GLY A 1 193 ? 60.225 55.273 -8.355 1.00 21.18 193 GLY A C 1
ATOM 1525 O O . GLY A 1 193 ? 61.208 55.885 -7.939 1.00 22.29 193 GLY A O 1
ATOM 1526 N N . PHE A 1 194 ? 58.974 55.679 -8.144 1.00 20.78 194 PHE A N 1
ATOM 1527 C CA . PHE A 1 194 ? 58.672 56.883 -7.370 1.00 21.47 194 PHE A CA 1
ATOM 1528 C C . PHE A 1 194 ? 58.317 56.569 -5.915 1.00 21.90 194 PHE A C 1
ATOM 1529 O O . PHE A 1 194 ? 58.271 57.518 -5.104 1.00 24.29 194 PHE A O 1
#

Radius of gyration: 16.08 Å; Cα contacts (8 Å, |Δi|>4): 292; chains: 1; bounding box: 51×41×30 Å

Secondary structure (DSSP, 8-state):
-PPPPPEEEEEEESTTSSHHHHHHHHHHHH--EEEEHHHHHHHHHHTT-TTHHHHHHHHHTTPPP-HHHHHHHHHHHHHTSTT--EEEET---SHHHHHHHHHHHTTT-EEEEEEEEE--HHHHHHHHHHHHTTS--TT-SHHHHHHHHHHIIIIIHHHHHHHHHTT-EEEEE-SS-HHHHHHHHHHHHHHTT-

Sequence (194 aa):
MEKSKPNVVFVLGGPGSGKGTQCANIVRDFGWVHLSAGDLLRQEQQSGSKDGEMIATMIKNGEIVPSIVTVKLLKNAIDANQGKNFLVDGFPRNEENNNSWEENMKDFVDTKFVLFFDCPEEVMTQRLLKRGESSGRSDDNIESIKKRFNTFNVQTKLVIDHYNKFDKVKIIPANRDVNEVYNDVENLFKSMGF

Solvent-accessible surface area: 10129 Å² total; per-residue (Å²): 229,165,190,103,108,25,33,0,0,0,0,1,1,1,4,14,3,18,16,34,79,5,0,57,22,0,56,153,65,37,50,8,33,56,12,18,4,18,69,22,17,56,93,36,54,134,91,75,37,208,31,1,124,56,0,26,84,44,23,114,57,9,88,40,4,43,4,136,3,6,3,95,23,0,70,83,22,10,93,83,49,70,78,94,44,0,0,0,8,4,1,0,44,17,124,94,4,4,78,21,0,63,144,59,2,97,111,114,2,60,19,78,8,0,0,24,1,71,14,58,70,130,44,5,14,118,80,1,66,155,84,27,151,106,43,78,59,59,4,13,50,88,114,2,0,108,82,31,7,91,21,15,54,88,68,1,94,119,5,13,73,74,20,75,158,122,124,81,18,61,102,10,75,3,82,81,72,68,107,91,6,20,85,50,0,46,80,26,0,120,82,76,68,66